Protein AF-M4DDI7-F1 (afdb_monomer_lite)

Sequence (202 aa):
MAGQNARLNVVPTVTMLGVMKARLVGATRGHALLKKKSDALTVQFRALLKKIVTAKESMGDMMKTSSFALTEVKYVAGKNVKHVVLENVKEATLKTSFLTLDEAIKTTNRRVKALENVVKPKIENTISYIKGELDELEREDFFRLKKIQGYKRREVERQAANAKAFAEEMVLEGISMQRGISINAARSLLVGGGEKDAGIIF

Organism: Brassica campestris (NCBI:txid3711)

Radius of gyration: 47.03 Å; chains: 1; bounding box: 80×45×139 Å

Secondary structure (DSSP, 8-state):
--STT--------HHHHHHHHHHHHHHHHHHHHHHHHHHHHHHHHHHHHHHHHHHHHHHHHHHHHHHHHHHHHHHHH-TT-----TTHHHHHHHHHHHHHHHHHHHHHHHHHHHIIIIIHHHHHHHHHHHHHHHHHHHHHHHHHHHHHHHHHHHHHHHHHHHHHHHHHHHHHHHHHHHHT--HHHHHHHHHTTS--------

Foldseek 3Di:
DPAQLAADPDDQDPVVLVVLVVVLVVLVVLLVVLVVVLVVLVVVLVVLVVVLVVLVVVVVVVVVVVVVVVVVCCVPVNDPDDDDDPSVPVNVVSVVVNVVSVVVSVVSVVSSCCSVRPVNSNSVSNSVVSVVVVVVVVVVVVVVVVVVVVVVVVVVVVVVVVVVVVVVVVVLVVVCVVPVHDSVVSVVVVVVPPPDDDDDDD

Structure (mmCIF, N/CA/C/O backbone):
data_AF-M4DDI7-F1
#
_entry.id   AF-M4DDI7-F1
#
loop_
_atom_site.group_PDB
_atom_site.id
_atom_site.type_symbol
_atom_site.label_atom_id
_atom_site.label_alt_id
_atom_site.label_comp_id
_atom_site.label_asym_id
_atom_site.label_entity_id
_atom_site.label_seq_id
_atom_site.pdbx_PDB_ins_code
_atom_site.Cartn_x
_atom_site.Cartn_y
_atom_site.Cartn_z
_atom_site.occupancy
_atom_site.B_iso_or_equiv
_atom_site.auth_seq_id
_atom_site.auth_comp_id
_atom_site.auth_asym_id
_atom_site.auth_atom_id
_atom_site.pdbx_PDB_model_num
ATOM 1 N N . MET A 1 1 ? 0.571 24.492 9.496 1.00 42.75 1 MET A N 1
ATOM 2 C CA . MET A 1 1 ? 0.752 23.042 9.253 1.00 42.75 1 MET A CA 1
ATOM 3 C C . MET A 1 1 ? -0.505 22.266 9.662 1.00 42.75 1 MET A C 1
ATOM 5 O O . MET A 1 1 ? -0.487 21.513 10.625 1.00 42.75 1 MET A O 1
ATOM 9 N N . ALA A 1 2 ? -1.623 22.454 8.957 1.00 44.88 2 ALA A N 1
ATOM 10 C CA . ALA A 1 2 ? -2.883 21.768 9.257 1.00 44.88 2 ALA A CA 1
ATOM 11 C C . ALA A 1 2 ? -3.066 20.607 8.269 1.00 44.88 2 ALA A C 1
ATOM 13 O O . ALA A 1 2 ? -3.386 20.837 7.109 1.00 44.88 2 ALA A O 1
ATOM 14 N N . GLY A 1 3 ? -2.796 19.364 8.682 1.00 54.38 3 GLY A N 1
ATOM 15 C CA . GLY A 1 3 ? -3.097 18.209 7.822 1.00 54.38 3 GLY A CA 1
ATOM 16 C C . GLY A 1 3 ? -2.384 16.890 8.121 1.00 54.38 3 GLY A C 1
ATOM 17 O O . GLY A 1 3 ? -2.842 15.857 7.634 1.00 54.38 3 GLY A O 1
ATOM 18 N N . GLN A 1 4 ? -1.310 16.877 8.920 1.00 52.84 4 GLN A N 1
ATOM 19 C CA . GLN A 1 4 ? -0.581 15.632 9.232 1.00 52.84 4 GLN A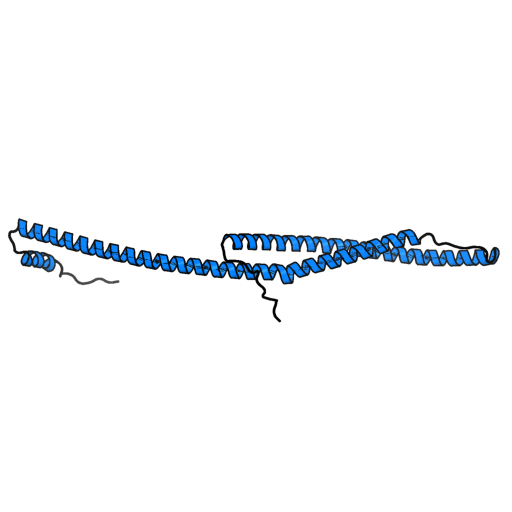 CA 1
ATOM 20 C C . GLN A 1 4 ? -1.337 14.704 10.201 1.00 52.84 4 GLN A C 1
ATOM 22 O O . GLN A 1 4 ? -1.234 13.491 10.070 1.00 52.84 4 GLN A O 1
ATOM 27 N N . ASN A 1 5 ? -2.202 15.248 11.063 1.00 60.00 5 ASN A N 1
ATOM 28 C CA . ASN A 1 5 ? -3.028 14.473 12.004 1.00 60.00 5 ASN A CA 1
ATOM 29 C C . ASN A 1 5 ? -4.499 14.345 11.569 1.00 60.00 5 ASN A C 1
ATOM 31 O O . ASN A 1 5 ? -5.397 14.217 12.398 1.00 60.00 5 ASN A O 1
ATOM 35 N N . ALA A 1 6 ? -4.780 14.408 10.267 1.00 74.81 6 ALA A N 1
ATOM 36 C CA . ALA A 1 6 ? -6.153 14.342 9.774 1.00 74.81 6 ALA A CA 1
ATOM 37 C C . ALA A 1 6 ? -6.721 12.913 9.875 1.00 74.81 6 ALA A C 1
ATOM 39 O O . ALA A 1 6 ? -6.522 12.095 8.980 1.00 74.81 6 ALA A O 1
ATOM 40 N N . ARG A 1 7 ? -7.449 12.610 10.953 1.00 83.38 7 ARG A N 1
ATOM 41 C CA . ARG A 1 7 ? -8.277 11.395 11.060 1.00 83.38 7 ARG A CA 1
ATOM 42 C C . ARG A 1 7 ? -9.431 11.415 10.051 1.00 83.38 7 ARG A C 1
ATOM 44 O O . ARG A 1 7 ? -9.836 12.476 9.577 1.00 83.38 7 ARG A O 1
ATOM 51 N N . LEU A 1 8 ? -9.969 10.242 9.726 1.00 86.00 8 LEU A N 1
ATOM 52 C CA . LEU A 1 8 ? -11.201 10.146 8.944 1.00 86.00 8 LEU A CA 1
ATOM 53 C C . LEU A 1 8 ? -12.396 10.546 9.819 1.00 86.00 8 LEU A C 1
ATOM 55 O O . LEU A 1 8 ? -12.430 10.228 11.006 1.00 86.00 8 LEU A O 1
ATOM 59 N N . ASN A 1 9 ? -13.375 11.230 9.227 1.00 87.81 9 ASN A N 1
ATOM 60 C CA . ASN A 1 9 ? -14.623 11.556 9.910 1.00 87.81 9 ASN A CA 1
ATOM 61 C C . ASN A 1 9 ? -15.524 10.313 9.945 1.00 87.81 9 ASN A C 1
ATOM 63 O O . ASN A 1 9 ? -16.136 9.972 8.932 1.00 87.81 9 ASN A O 1
ATOM 67 N N . VAL A 1 10 ? -15.541 9.606 11.074 1.00 88.88 10 VAL A N 1
ATOM 68 C CA . VAL A 1 10 ? -16.316 8.375 11.267 1.00 88.88 10 VAL A CA 1
ATOM 69 C C . VAL A 1 10 ? -16.845 8.280 12.689 1.00 88.88 10 VAL A C 1
ATOM 71 O O . VAL A 1 10 ? -16.178 8.695 13.635 1.00 88.88 10 VAL A O 1
ATOM 74 N N . VAL A 1 11 ? -18.034 7.695 12.829 1.00 91.00 11 VAL A N 1
ATOM 75 C CA . VAL A 1 11 ? -18.655 7.443 14.133 1.00 91.00 11 VAL A CA 1
ATOM 76 C C . VAL A 1 11 ? -17.960 6.249 14.808 1.00 91.00 11 VAL A C 1
ATOM 78 O O . VAL A 1 11 ? -17.780 5.212 14.151 1.00 91.00 11 VAL A O 1
ATOM 81 N N . PRO A 1 12 ? -17.568 6.358 16.092 1.00 92.44 12 PRO A N 1
ATOM 82 C CA . PRO A 1 12 ? -16.906 5.279 16.813 1.00 92.44 12 PRO A CA 1
ATOM 83 C C . PRO A 1 12 ? -17.897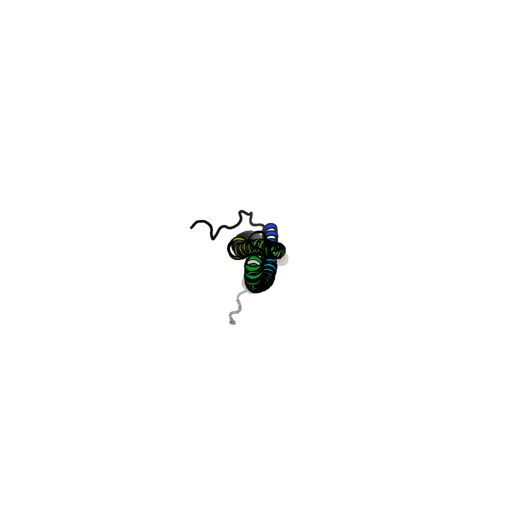 4.158 17.144 1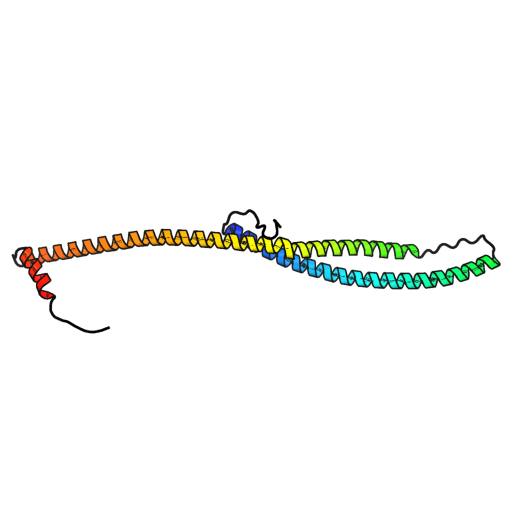.00 92.44 12 PRO A C 1
ATOM 85 O O . PRO A 1 12 ? -18.702 4.251 18.061 1.00 92.44 12 PRO A O 1
ATOM 88 N N . THR A 1 13 ? -17.851 3.082 16.361 1.00 94.81 13 THR A N 1
ATOM 89 C CA . THR A 1 13 ? -18.632 1.857 16.590 1.00 94.81 13 THR A CA 1
ATOM 90 C C . THR A 1 13 ? -17.755 0.631 16.352 1.00 94.81 13 THR A C 1
ATOM 92 O O . THR A 1 13 ? -16.790 0.689 15.581 1.00 94.81 13 THR A O 1
ATOM 95 N N . VAL A 1 14 ? -18.104 -0.506 16.962 1.00 93.31 14 VAL A N 1
ATOM 96 C CA . VAL A 1 14 ? -17.372 -1.778 16.794 1.00 93.31 14 VAL A CA 1
ATOM 97 C C . VAL A 1 14 ? -17.316 -2.197 15.319 1.00 93.31 14 VAL A C 1
ATOM 99 O O . VAL A 1 14 ? -16.268 -2.613 14.818 1.00 93.31 14 VAL A O 1
ATOM 102 N N . THR A 1 15 ? -18.409 -1.999 14.579 1.00 95.38 15 THR A N 1
ATOM 103 C CA . THR A 1 15 ? -18.470 -2.263 13.136 1.00 95.38 15 THR A CA 1
ATOM 104 C C . THR A 1 15 ? -17.486 -1.385 12.365 1.00 95.38 15 THR A C 1
ATOM 106 O O . THR A 1 15 ? -16.715 -1.888 11.545 1.00 95.38 15 THR A O 1
ATOM 109 N N . MET A 1 16 ? -17.440 -0.082 12.663 1.00 93.25 16 MET A N 1
ATOM 110 C CA . MET A 1 16 ? -16.497 0.833 12.015 1.00 93.25 16 MET A CA 1
ATOM 111 C C . MET A 1 16 ? -15.042 0.526 12.373 1.00 93.25 16 MET A C 1
ATOM 113 O O . MET A 1 16 ? -14.176 0.628 11.502 1.00 93.25 16 MET A O 1
ATOM 117 N N . LEU A 1 17 ? -14.759 0.072 13.599 1.00 94.25 17 LEU A N 1
ATOM 118 C CA . LEU A 1 17 ? -13.433 -0.425 13.973 1.00 94.25 17 LEU A CA 1
ATOM 119 C C . LEU A 1 17 ? -13.014 -1.606 13.083 1.00 94.25 17 LEU A C 1
ATOM 121 O O . LEU A 1 17 ? -11.882 -1.639 12.594 1.00 94.25 17 LEU A O 1
ATOM 125 N N . GLY A 1 18 ? -13.927 -2.551 12.841 1.00 95.31 18 GLY A N 1
ATOM 126 C CA . GLY A 1 18 ? -13.715 -3.677 11.929 1.00 95.31 18 GLY A CA 1
ATOM 127 C C . GLY A 1 18 ? -13.420 -3.224 10.497 1.00 95.31 18 GLY A C 1
ATOM 128 O O . GLY A 1 18 ? -12.426 -3.650 9.904 1.00 95.31 18 GLY A O 1
ATOM 129 N N . VAL A 1 19 ? -14.215 -2.288 9.971 1.00 95.75 19 VAL A N 1
ATOM 130 C CA . VAL A 1 19 ? -14.017 -1.707 8.631 1.00 95.75 19 VAL A CA 1
ATOM 131 C C . VAL A 1 19 ? -12.659 -1.006 8.518 1.00 95.75 19 VAL A C 1
ATOM 133 O O . VAL A 1 19 ? -11.942 -1.205 7.535 1.00 95.75 19 VAL A O 1
ATOM 136 N N . MET A 1 20 ? -12.260 -0.218 9.522 1.00 95.00 20 MET A N 1
ATOM 137 C CA . MET A 1 20 ? -10.971 0.483 9.512 1.00 95.00 20 MET A CA 1
ATOM 138 C C . MET A 1 20 ? -9.787 -0.482 9.603 1.00 95.00 20 MET A C 1
ATOM 140 O O . MET A 1 20 ? -8.812 -0.312 8.870 1.00 95.00 20 MET A O 1
ATOM 144 N N . LYS A 1 21 ? -9.881 -1.538 10.422 1.00 95.62 21 LYS A N 1
ATOM 145 C CA . LYS A 1 21 ? -8.867 -2.605 10.479 1.00 95.62 21 LYS A CA 1
ATOM 146 C C . LYS A 1 21 ? -8.736 -3.330 9.137 1.00 95.62 21 LYS A C 1
ATOM 148 O O . LYS A 1 21 ? -7.622 -3.504 8.647 1.00 95.62 21 LYS A O 1
ATOM 153 N N . ALA A 1 22 ? -9.853 -3.695 8.506 1.00 96.50 22 ALA A N 1
ATOM 154 C CA . ALA A 1 22 ? -9.843 -4.320 7.183 1.00 96.50 22 ALA A CA 1
ATOM 155 C C . ALA A 1 22 ? -9.208 -3.398 6.127 1.00 96.50 22 ALA A C 1
ATOM 157 O O . ALA A 1 22 ? -8.379 -3.837 5.326 1.00 96.50 22 ALA A O 1
ATOM 158 N N . ARG A 1 23 ? -9.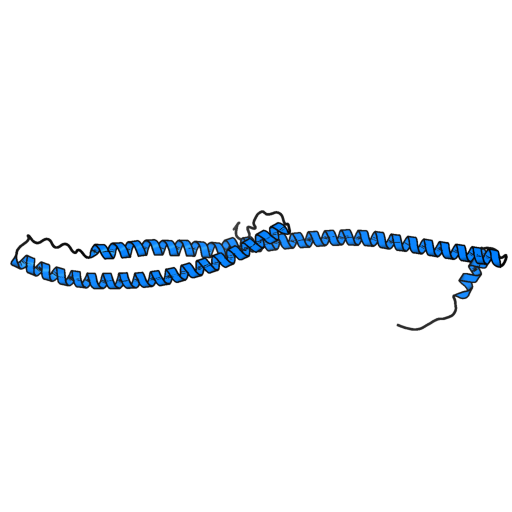526 -2.098 6.168 1.00 95.06 23 ARG A N 1
ATOM 159 C CA . ARG A 1 23 ? -8.930 -1.089 5.282 1.00 95.06 23 ARG A CA 1
ATOM 160 C C . ARG A 1 23 ? -7.424 -0.926 5.516 1.00 95.06 23 ARG A C 1
ATOM 162 O O . ARG A 1 23 ? -6.688 -0.804 4.538 1.00 95.06 23 ARG A O 1
ATOM 169 N N . LEU A 1 24 ? -6.955 -0.979 6.767 1.00 95.38 24 LEU A N 1
ATOM 170 C CA . LEU A 1 24 ? -5.524 -0.956 7.092 1.00 95.38 24 LEU A CA 1
ATOM 171 C C . LEU A 1 24 ? -4.800 -2.164 6.487 1.00 95.38 24 LEU A C 1
ATOM 173 O O . LEU A 1 24 ? -3.786 -1.992 5.815 1.00 95.38 24 LEU A O 1
ATOM 177 N N . VAL A 1 25 ? -5.351 -3.371 6.650 1.00 96.31 25 VAL A N 1
ATOM 178 C CA . VAL A 1 25 ? -4.794 -4.602 6.058 1.00 96.31 25 VAL A CA 1
ATOM 179 C C . VAL A 1 25 ? -4.781 -4.530 4.525 1.00 96.31 25 VAL A C 1
ATOM 181 O O . VAL A 1 25 ? -3.814 -4.944 3.885 1.00 96.31 25 VAL A O 1
ATOM 184 N N . GLY A 1 26 ? -5.823 -3.961 3.914 1.00 96.25 26 GLY A N 1
ATOM 185 C CA . GLY A 1 26 ? -5.852 -3.695 2.475 1.00 96.25 26 GLY A CA 1
ATOM 186 C C . GLY A 1 26 ? -4.747 -2.729 2.035 1.00 96.25 26 GLY A C 1
ATOM 187 O O . GLY A 1 26 ? -4.031 -3.004 1.072 1.00 96.25 26 GLY A O 1
ATOM 188 N N . ALA A 1 27 ? -4.551 -1.627 2.765 1.00 95.19 27 ALA A N 1
ATOM 189 C CA . ALA A 1 27 ? -3.525 -0.627 2.471 1.00 95.19 27 ALA A CA 1
ATOM 190 C C . ALA A 1 27 ? -2.093 -1.162 2.663 1.00 95.19 27 ALA A C 1
ATOM 192 O O . ALA A 1 27 ? -1.203 -0.833 1.874 1.00 95.19 27 ALA A O 1
ATOM 193 N N . THR A 1 28 ? -1.844 -2.008 3.669 1.00 95.19 28 THR A N 1
ATOM 194 C CA . THR A 1 28 ? -0.528 -2.633 3.891 1.00 95.19 28 THR A CA 1
ATOM 195 C C . THR A 1 28 ? -0.195 -3.656 2.810 1.00 95.19 28 THR A C 1
ATOM 197 O O . THR A 1 28 ? 0.900 -3.598 2.242 1.00 95.19 28 THR A O 1
ATOM 200 N N . ARG A 1 29 ? -1.147 -4.525 2.444 1.00 95.75 29 ARG A N 1
ATOM 201 C CA . ARG A 1 29 ? -0.993 -5.462 1.318 1.00 95.75 29 ARG A CA 1
ATOM 202 C C . ARG A 1 29 ? -0.803 -4.719 -0.005 1.00 95.75 29 ARG A C 1
ATOM 204 O O . ARG A 1 29 ? 0.131 -5.021 -0.742 1.00 95.75 29 ARG A O 1
ATOM 211 N N . GLY A 1 30 ? -1.627 -3.705 -0.278 1.00 95.31 30 GLY A N 1
ATOM 212 C CA . GLY A 1 30 ? -1.527 -2.876 -1.482 1.00 95.31 30 GLY A CA 1
ATOM 213 C C . GLY A 1 30 ? -0.175 -2.169 -1.603 1.00 95.31 30 GLY A C 1
ATOM 214 O O . GLY A 1 30 ? 0.434 -2.184 -2.670 1.00 95.31 30 GLY A O 1
ATOM 215 N N . HIS A 1 31 ? 0.346 -1.628 -0.500 1.00 96.00 31 HIS A N 1
ATOM 216 C CA . HIS A 1 31 ? 1.684 -1.039 -0.457 1.00 96.00 31 HIS A CA 1
ATOM 217 C C . HIS A 1 31 ? 2.776 -2.059 -0.817 1.00 96.00 31 HIS A C 1
ATOM 219 O O . HIS A 1 31 ? 3.618 -1.778 -1.667 1.00 96.00 31 HIS A O 1
ATOM 225 N N . ALA A 1 32 ? 2.752 -3.251 -0.211 1.00 95.94 32 ALA A N 1
ATOM 226 C CA . ALA A 1 32 ? 3.737 -4.296 -0.492 1.00 95.94 32 ALA A CA 1
ATOM 227 C C . ALA A 1 32 ? 3.700 -4.751 -1.962 1.00 95.94 32 ALA A C 1
ATOM 229 O O . ALA A 1 32 ? 4.747 -4.930 -2.584 1.00 95.94 32 ALA A O 1
ATOM 230 N N . LEU A 1 33 ? 2.503 -4.892 -2.540 1.00 96.25 33 LEU A N 1
ATOM 231 C CA . LEU A 1 33 ? 2.327 -5.258 -3.947 1.00 96.25 33 LEU A CA 1
ATOM 232 C C . LEU A 1 33 ? 2.851 -4.174 -4.894 1.00 96.25 33 LEU A C 1
ATOM 234 O O . LEU A 1 33 ? 3.592 -4.476 -5.829 1.00 96.25 33 LEU A O 1
ATOM 238 N N . LEU A 1 34 ? 2.510 -2.908 -4.640 1.00 96.50 34 LEU A N 1
ATOM 239 C CA . LEU A 1 34 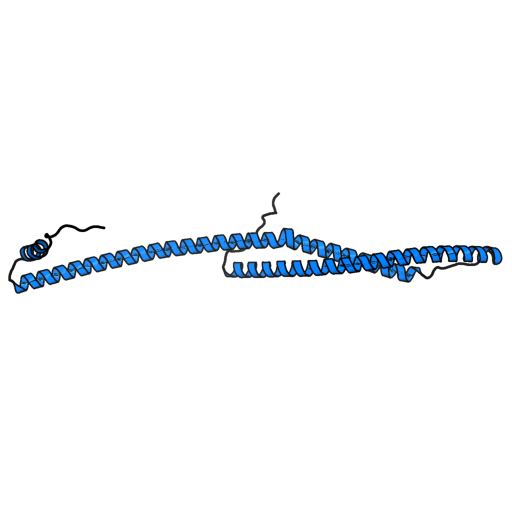? 2.991 -1.794 -5.458 1.00 96.50 34 LEU A CA 1
ATOM 240 C C . LEU A 1 34 ? 4.506 -1.619 -5.351 1.00 96.50 34 LEU A C 1
ATOM 242 O O . LEU A 1 34 ? 5.139 -1.314 -6.358 1.00 96.50 34 LEU A O 1
ATOM 246 N N . LYS A 1 35 ? 5.092 -1.873 -4.177 1.00 96.00 35 LYS A N 1
ATOM 247 C CA . LYS A 1 35 ? 6.543 -1.837 -3.984 1.00 96.00 35 LYS A CA 1
ATOM 248 C C . LYS A 1 35 ? 7.254 -2.941 -4.777 1.00 96.00 35 LYS A C 1
ATOM 250 O O . LYS A 1 35 ? 8.185 -2.658 -5.524 1.00 96.00 35 LYS A O 1
ATOM 255 N N . LYS A 1 36 ? 6.747 -4.179 -4.728 1.00 96.69 36 LYS A N 1
ATOM 256 C CA . LYS A 1 36 ? 7.257 -5.277 -5.571 1.00 96.69 36 LYS A CA 1
ATOM 257 C C . LYS A 1 36 ? 7.153 -4.943 -7.062 1.00 96.69 36 LYS A C 1
ATOM 259 O O . LYS A 1 36 ? 8.101 -5.167 -7.810 1.00 96.69 36 LYS A O 1
ATOM 264 N N . LYS A 1 37 ? 6.028 -4.354 -7.491 1.00 95.25 37 LYS A N 1
ATOM 265 C CA . LYS A 1 37 ? 5.836 -3.891 -8.873 1.00 95.25 37 LYS A CA 1
ATOM 266 C C . LYS A 1 37 ? 6.847 -2.807 -9.255 1.00 95.25 37 LYS A C 1
ATOM 268 O O . LYS A 1 37 ? 7.447 -2.912 -10.320 1.00 95.25 37 LYS A O 1
ATOM 273 N N . SER A 1 38 ? 7.053 -1.783 -8.422 1.00 93.75 38 SER A N 1
ATOM 274 C CA . SER A 1 38 ? 8.012 -0.708 -8.719 1.00 93.75 38 SER A CA 1
ATOM 275 C C . SER A 1 38 ? 9.441 -1.227 -8.826 1.00 93.75 38 SER A C 1
ATOM 277 O O . SER A 1 38 ? 10.184 -0.791 -9.703 1.00 93.75 38 SER A O 1
ATOM 279 N N . ASP A 1 39 ? 9.820 -2.173 -7.968 1.00 94.31 39 ASP A N 1
ATOM 280 C CA . ASP A 1 39 ? 11.167 -2.739 -7.966 1.00 94.31 39 ASP A CA 1
ATOM 281 C C . ASP A 1 39 ? 11.393 -3.591 -9.227 1.00 94.31 39 ASP A C 1
ATOM 283 O O . ASP A 1 39 ? 12.391 -3.407 -9.923 1.00 94.31 39 ASP A O 1
ATOM 287 N N . ALA A 1 40 ? 10.414 -4.419 -9.613 1.00 94.88 40 ALA A N 1
ATOM 288 C CA . ALA A 1 40 ? 10.451 -5.176 -10.865 1.00 94.88 40 ALA A CA 1
ATOM 289 C C . ALA A 1 40 ? 10.510 -4.264 -12.105 1.00 94.88 40 ALA A C 1
ATOM 291 O O . ALA A 1 40 ? 11.314 -4.495 -13.010 1.00 94.88 40 ALA A O 1
ATOM 292 N N . LEU A 1 41 ? 9.709 -3.193 -12.137 1.00 93.38 41 LEU A N 1
ATOM 293 C CA . LEU A 1 41 ? 9.763 -2.199 -13.212 1.00 93.38 41 LEU A CA 1
ATOM 294 C C . LEU A 1 41 ? 11.128 -1.507 -13.265 1.00 93.38 41 LEU A C 1
ATOM 296 O O . LEU A 1 41 ? 11.660 -1.308 -14.349 1.00 93.38 41 LEU A O 1
ATOM 300 N N . THR A 1 42 ? 11.737 -1.201 -12.118 1.00 92.50 42 THR A N 1
ATOM 301 C CA . THR A 1 42 ? 13.075 -0.590 -12.057 1.00 92.50 42 THR A CA 1
ATOM 302 C C . THR A 1 42 ? 14.148 -1.522 -12.628 1.00 92.50 42 THR A C 1
ATOM 304 O O . THR A 1 42 ? 15.066 -1.064 -13.310 1.00 92.50 42 THR A O 1
ATOM 307 N N . VAL A 1 43 ? 14.031 -2.835 -12.409 1.00 94.81 43 VAL A N 1
ATOM 308 C CA . VAL A 1 43 ? 14.926 -3.830 -13.024 1.00 94.81 43 VAL A CA 1
ATOM 309 C C . VAL A 1 43 ? 14.767 -3.837 -14.548 1.00 94.81 43 VAL A C 1
ATOM 311 O O . VAL A 1 43 ? 15.762 -3.737 -15.265 1.00 94.81 43 VAL A O 1
ATOM 314 N N . GLN A 1 44 ? 13.530 -3.878 -15.050 1.00 91.12 44 GLN A N 1
ATOM 315 C CA . GLN A 1 44 ? 13.257 -3.838 -16.494 1.00 91.12 44 GLN A CA 1
ATOM 316 C C . GLN A 1 44 ? 13.709 -2.519 -17.134 1.00 91.12 44 GLN A C 1
ATOM 318 O O . GLN A 1 44 ? 14.290 -2.518 -18.218 1.00 91.12 44 GLN A O 1
ATOM 323 N N . PHE A 1 45 ? 13.525 -1.400 -16.435 1.00 92.56 45 PHE A N 1
ATOM 324 C CA . PHE A 1 45 ? 13.991 -0.081 -16.853 1.00 92.56 45 PHE A CA 1
ATOM 325 C C . PHE A 1 45 ? 15.505 -0.046 -17.050 1.00 92.56 45 PHE A C 1
ATOM 327 O O . PHE A 1 45 ? 15.989 0.433 -18.072 1.00 92.56 45 PHE A O 1
ATOM 334 N N . ARG A 1 46 ? 16.263 -0.617 -16.106 1.00 93.12 46 ARG A N 1
ATOM 335 C CA . ARG A 1 46 ? 17.725 -0.731 -16.215 1.00 93.12 46 ARG A CA 1
ATOM 336 C C . ARG A 1 46 ? 18.150 -1.638 -17.368 1.00 93.12 46 ARG A C 1
ATOM 338 O O . ARG A 1 46 ? 19.110 -1.321 -18.065 1.00 93.12 46 ARG A O 1
ATOM 345 N N . ALA A 1 47 ? 17.431 -2.734 -17.605 1.00 92.25 47 ALA A N 1
ATOM 346 C CA . ALA A 1 47 ? 17.698 -3.606 -18.747 1.00 92.25 47 ALA A CA 1
ATOM 347 C C . ALA A 1 47 ? 17.448 -2.890 -20.089 1.00 92.25 47 ALA A C 1
ATOM 349 O O . ALA A 1 47 ? 18.260 -3.007 -21.007 1.00 92.25 47 ALA A O 1
ATOM 350 N N . LEU A 1 48 ? 16.366 -2.109 -20.193 1.00 90.69 48 LEU A N 1
ATOM 351 C CA . LEU A 1 48 ? 16.076 -1.274 -21.363 1.00 90.69 48 LEU A CA 1
ATOM 352 C C . LEU A 1 48 ? 17.120 -0.172 -21.556 1.00 90.69 48 LEU A C 1
ATOM 354 O O . LEU A 1 48 ? 17.578 0.016 -22.678 1.00 90.69 48 LEU A O 1
ATOM 358 N N . LEU A 1 49 ? 17.557 0.493 -20.481 1.00 90.94 49 LEU A N 1
ATOM 359 C CA . LEU A 1 49 ? 18.651 1.469 -20.537 1.00 90.94 49 LEU A CA 1
ATOM 360 C C . LEU A 1 49 ? 19.909 0.863 -21.144 1.00 90.94 49 LEU A C 1
ATOM 362 O O . LEU A 1 49 ? 20.479 1.446 -22.061 1.00 90.94 49 LEU A O 1
ATOM 366 N N . LYS A 1 50 ? 20.310 -0.328 -20.683 1.00 92.94 50 LYS A N 1
ATOM 367 C CA . LYS A 1 50 ? 21.491 -1.010 -21.219 1.00 92.94 50 LYS A CA 1
ATOM 368 C C . LYS A 1 50 ? 21.346 -1.287 -22.719 1.00 92.94 50 LYS A C 1
ATOM 370 O O . LYS A 1 50 ? 22.267 -0.991 -23.466 1.00 92.94 50 LYS A O 1
ATOM 375 N N . LYS A 1 51 ? 20.178 -1.769 -23.163 1.00 89.56 51 LYS A N 1
ATOM 376 C CA . LYS A 1 51 ? 19.886 -2.005 -24.591 1.00 89.56 51 LYS A CA 1
ATOM 377 C C . LYS A 1 51 ? 19.929 -0.723 -25.427 1.00 89.56 51 LYS A C 1
ATOM 379 O O . LYS A 1 51 ? 20.419 -0.747 -26.551 1.00 89.56 51 LYS A O 1
ATOM 384 N N . ILE A 1 52 ? 19.414 0.384 -24.892 1.00 88.69 52 ILE A N 1
ATOM 385 C CA . ILE A 1 52 ? 19.433 1.687 -25.569 1.00 88.69 52 ILE A CA 1
ATOM 386 C C . ILE A 1 52 ? 20.869 2.188 -25.723 1.00 88.69 52 ILE A C 1
ATOM 388 O O . ILE A 1 52 ? 21.225 2.665 -26.796 1.00 88.69 52 ILE A O 1
ATOM 392 N N . VAL A 1 53 ? 21.693 2.061 -24.680 1.00 90.44 53 VAL A N 1
ATOM 393 C CA . VAL A 1 53 ? 23.105 2.464 -24.730 1.00 90.44 53 VAL A CA 1
ATOM 394 C C . VAL A 1 53 ? 23.863 1.635 -25.767 1.00 90.44 53 VAL A C 1
ATOM 396 O O . VAL A 1 53 ? 24.473 2.217 -26.656 1.00 90.44 53 VAL A O 1
ATOM 399 N N . THR A 1 54 ? 23.728 0.304 -25.746 1.00 89.88 54 THR A N 1
ATOM 400 C CA . THR A 1 54 ? 24.400 -0.568 -26.726 1.00 89.88 54 THR A CA 1
ATOM 401 C C . THR A 1 54 ? 23.938 -0.308 -28.160 1.00 89.88 54 THR A C 1
ATOM 403 O O . THR A 1 54 ? 24.751 -0.302 -29.077 1.00 89.88 54 THR A O 1
ATOM 406 N N . ALA A 1 55 ? 22.636 -0.066 -28.371 1.00 86.19 55 ALA A N 1
ATOM 407 C CA . ALA A 1 55 ? 22.107 0.264 -29.694 1.00 86.19 55 ALA A CA 1
ATOM 408 C C . ALA A 1 55 ? 22.699 1.585 -30.206 1.00 86.19 55 ALA A C 1
ATOM 410 O O . ALA A 1 55 ? 23.154 1.656 -31.345 1.00 86.19 55 ALA A O 1
ATOM 411 N N . LYS A 1 56 ? 22.781 2.596 -29.335 1.00 86.06 56 LYS A N 1
ATOM 412 C CA . LYS A 1 56 ? 23.333 3.906 -29.678 1.00 86.06 56 LYS A CA 1
ATOM 413 C C . LYS A 1 56 ? 24.829 3.861 -29.995 1.00 86.06 56 LYS A C 1
ATOM 415 O O . LYS A 1 56 ? 25.265 4.562 -30.904 1.00 86.06 56 LYS A O 1
ATOM 420 N N . GLU A 1 57 ? 25.598 3.051 -29.270 1.00 88.62 57 GLU A N 1
ATOM 421 C CA . GLU A 1 57 ? 27.013 2.797 -29.573 1.00 88.62 57 GLU A CA 1
ATOM 422 C C . GLU A 1 57 ? 27.161 2.136 -30.950 1.00 88.62 57 GLU A C 1
ATOM 424 O O . GLU A 1 57 ? 27.849 2.678 -31.813 1.00 88.62 57 GLU A O 1
ATOM 429 N N . SER A 1 58 ? 26.415 1.052 -31.210 1.00 85.62 58 SER A N 1
ATOM 430 C CA . SER A 1 58 ? 26.454 0.362 -32.508 1.00 85.62 58 SER A CA 1
ATOM 431 C C . SER A 1 58 ? 26.030 1.254 -33.682 1.00 85.62 58 SER A C 1
ATOM 433 O O . SER A 1 58 ? 26.666 1.233 -34.734 1.00 85.62 58 SER A O 1
ATOM 435 N N . MET A 1 59 ? 25.006 2.098 -33.495 1.00 81.88 59 MET A N 1
ATOM 436 C CA . MET A 1 59 ? 24.578 3.074 -34.498 1.00 81.88 59 MET A CA 1
ATOM 437 C C . MET A 1 59 ? 25.666 4.127 -34.745 1.00 81.88 59 MET A C 1
ATOM 439 O O . MET A 1 59 ? 25.859 4.551 -35.882 1.00 81.88 59 MET A O 1
ATOM 443 N N . GLY A 1 60 ? 26.395 4.547 -33.707 1.00 84.69 60 GLY A N 1
ATOM 444 C CA . GLY A 1 60 ? 27.539 5.449 -33.848 1.00 84.69 60 GLY A CA 1
ATOM 445 C C . GLY A 1 60 ? 28.626 4.866 -34.755 1.00 84.69 60 GLY A C 1
ATOM 446 O O . GLY A 1 60 ? 29.104 5.554 -35.661 1.00 84.69 60 GLY A O 1
ATOM 447 N N . ASP A 1 61 ? 28.949 3.586 -34.570 1.00 86.00 61 ASP A N 1
ATOM 448 C CA . ASP A 1 61 ? 29.937 2.879 -35.389 1.00 86.00 61 ASP A CA 1
ATOM 449 C C . ASP A 1 61 ? 29.459 2.687 -36.835 1.00 86.00 61 ASP A C 1
ATOM 451 O O . ASP A 1 61 ? 30.199 2.991 -37.775 1.00 86.00 61 ASP A O 1
ATOM 455 N N . MET A 1 62 ? 28.204 2.266 -37.036 1.00 83.12 62 MET A N 1
ATOM 456 C CA . MET A 1 62 ? 27.610 2.114 -38.372 1.00 83.12 62 MET A CA 1
ATOM 457 C C . MET A 1 62 ? 27.466 3.444 -39.110 1.00 83.12 62 MET A C 1
ATOM 459 O O . MET A 1 62 ? 27.678 3.504 -40.321 1.00 83.12 62 MET A O 1
ATOM 463 N N . MET A 1 63 ? 27.149 4.529 -38.404 1.00 82.25 63 MET A N 1
ATOM 464 C CA . MET A 1 63 ? 27.095 5.867 -38.990 1.00 82.25 63 MET A CA 1
ATOM 465 C C . MET A 1 63 ? 28.488 6.318 -39.436 1.00 82.25 63 MET A C 1
ATOM 467 O O . MET A 1 63 ? 28.636 6.898 -40.512 1.00 82.25 63 MET A O 1
ATOM 471 N N . LYS A 1 64 ? 29.524 6.023 -38.643 1.00 84.75 64 LYS A N 1
ATOM 472 C CA . LYS A 1 64 ? 30.910 6.343 -38.989 1.00 84.75 64 LYS A CA 1
ATOM 473 C C . LYS A 1 64 ? 31.347 5.600 -40.253 1.00 84.75 64 LYS A C 1
ATOM 475 O O . LYS A 1 64 ? 31.794 6.247 -41.197 1.00 84.75 64 LYS A O 1
ATOM 480 N N . THR A 1 65 ? 31.177 4.277 -40.308 1.00 85.38 65 THR A N 1
ATOM 481 C CA . THR A 1 65 ? 31.540 3.470 -41.489 1.00 85.38 65 THR A CA 1
ATOM 482 C C . THR A 1 65 ? 30.720 3.850 -42.722 1.00 85.38 65 THR A C 1
ATOM 484 O O . THR A 1 65 ? 31.289 4.043 -43.795 1.00 85.38 65 THR A O 1
ATOM 487 N N . SER A 1 66 ? 29.410 4.058 -42.568 1.00 84.06 66 SER A N 1
ATOM 488 C CA . SER A 1 66 ? 28.530 4.480 -43.666 1.00 84.06 66 SER A CA 1
ATOM 489 C C . SER A 1 66 ? 28.895 5.862 -44.210 1.00 84.06 66 SER A C 1
ATOM 491 O O . SER A 1 66 ? 28.815 6.084 -45.415 1.00 84.06 66 SER A O 1
ATOM 493 N N . SER A 1 67 ? 29.325 6.791 -43.351 1.00 83.88 67 SER A N 1
ATOM 494 C CA . SER A 1 67 ? 29.770 8.128 -43.764 1.00 83.88 67 SER A CA 1
ATOM 495 C C . SER A 1 67 ? 31.063 8.077 -44.586 1.00 83.88 67 SER A C 1
ATOM 497 O O . SER A 1 67 ? 31.183 8.772 -45.601 1.00 83.88 67 SER A O 1
ATOM 499 N N . PHE A 1 68 ? 32.008 7.208 -44.208 1.00 85.00 68 PHE A N 1
ATOM 500 C CA . PHE A 1 68 ? 33.214 6.960 -45.005 1.00 85.00 68 PHE A CA 1
ATOM 501 C C . PHE A 1 68 ? 32.872 6.349 -46.368 1.00 85.00 68 PHE A C 1
ATOM 503 O O . PHE A 1 68 ? 33.247 6.919 -47.392 1.00 85.00 68 PHE A O 1
ATOM 510 N N . ALA A 1 69 ? 32.066 5.284 -46.396 1.00 83.88 69 ALA A N 1
ATOM 511 C CA . ALA A 1 69 ? 31.625 4.651 -47.640 1.00 83.88 69 ALA A CA 1
ATOM 512 C C . ALA A 1 69 ? 30.854 5.626 -48.554 1.00 83.88 69 ALA A C 1
ATOM 514 O O . ALA A 1 69 ? 31.063 5.670 -49.764 1.00 83.88 69 ALA A O 1
ATOM 515 N N . LEU A 1 70 ? 29.997 6.481 -47.985 1.00 81.81 70 LEU A N 1
ATOM 516 C CA . LEU A 1 70 ? 29.304 7.526 -48.739 1.00 81.81 70 LEU A CA 1
ATOM 517 C C . LEU A 1 70 ? 30.277 8.547 -49.342 1.00 81.81 70 LEU A C 1
ATOM 519 O O . LEU A 1 70 ? 30.020 9.059 -50.429 1.00 81.81 70 LEU A O 1
ATOM 523 N N . THR A 1 71 ? 31.364 8.873 -48.644 1.00 83.94 71 THR A N 1
ATOM 524 C CA . THR A 1 71 ? 32.378 9.816 -49.133 1.00 83.94 71 THR A CA 1
ATOM 525 C C . THR A 1 71 ? 33.125 9.240 -50.334 1.00 83.94 71 THR A C 1
ATOM 527 O O . THR A 1 71 ? 33.291 9.945 -51.327 1.00 83.94 71 THR A O 1
ATOM 530 N N . GLU A 1 72 ? 33.482 7.955 -50.295 1.00 83.56 72 GLU A N 1
ATOM 531 C CA . GLU A 1 72 ? 34.074 7.240 -51.434 1.00 83.56 72 GLU A CA 1
ATOM 532 C C . GLU A 1 72 ? 33.124 7.213 -52.636 1.00 83.56 72 GLU A C 1
ATOM 534 O O . GLU A 1 72 ? 33.495 7.597 -53.746 1.00 83.56 72 GLU A O 1
ATOM 539 N N . VAL A 1 73 ? 31.859 6.848 -52.411 1.00 84.69 73 VAL A N 1
ATOM 540 C CA . VAL A 1 73 ? 30.844 6.829 -53.471 1.00 84.69 73 VAL A CA 1
ATOM 541 C C . VAL A 1 73 ? 30.625 8.226 -54.054 1.00 84.69 73 VAL A C 1
ATOM 543 O O . VAL A 1 73 ? 30.539 8.372 -55.269 1.00 84.69 73 VAL A O 1
ATOM 546 N N . LYS A 1 74 ? 30.574 9.272 -53.223 1.00 82.06 74 LYS A N 1
ATOM 547 C CA . LYS A 1 74 ? 30.455 10.664 -53.691 1.00 82.06 74 LYS A CA 1
ATOM 548 C C . LYS A 1 74 ? 31.676 11.130 -54.477 1.00 82.06 74 LYS A C 1
ATOM 550 O O . LYS A 1 74 ? 31.516 11.933 -55.393 1.00 82.06 74 LYS A O 1
ATOM 555 N N . TYR A 1 75 ? 32.869 10.661 -54.114 1.00 85.94 75 TYR A N 1
ATOM 556 C CA . TYR A 1 75 ? 34.104 10.973 -54.827 1.00 85.94 75 TYR A CA 1
ATOM 557 C C . TYR A 1 75 ? 34.093 10.380 -56.241 1.00 85.94 75 TYR A C 1
ATOM 559 O O . TYR A 1 75 ? 34.415 11.081 -57.195 1.00 85.94 75 TYR A O 1
ATOM 567 N N . VAL A 1 76 ? 33.653 9.125 -56.385 1.00 85.56 76 VAL A N 1
ATOM 568 C CA . VAL A 1 76 ? 33.645 8.415 -57.676 1.00 85.56 76 VAL A CA 1
ATOM 569 C C . VAL A 1 76 ? 32.427 8.765 -58.540 1.00 85.56 76 VAL A C 1
ATOM 571 O O . VAL A 1 76 ? 32.568 9.047 -59.725 1.00 85.56 76 VAL A O 1
ATOM 574 N N . ALA A 1 77 ? 31.220 8.745 -57.970 1.00 80.88 77 ALA A N 1
ATOM 575 C CA . ALA A 1 77 ? 29.954 8.855 -58.705 1.00 80.88 77 ALA A CA 1
ATOM 576 C C . ALA A 1 77 ? 29.361 10.282 -58.734 1.00 80.88 77 ALA A C 1
ATOM 578 O O . ALA A 1 77 ? 28.305 10.509 -59.330 1.00 80.88 77 ALA A O 1
ATOM 579 N N . GLY A 1 78 ? 30.006 11.257 -58.085 1.00 73.62 78 GLY A N 1
ATOM 580 C CA . GLY A 1 78 ? 29.512 12.632 -57.981 1.00 73.62 78 GLY A CA 1
ATOM 581 C C . GLY A 1 78 ? 28.354 12.813 -56.983 1.00 73.62 78 GLY A C 1
ATOM 582 O O . GLY A 1 78 ? 28.078 11.975 -56.127 1.00 73.62 78 GLY A O 1
ATOM 583 N N . LYS A 1 79 ? 27.655 13.958 -57.050 1.00 74.94 79 LYS A N 1
ATOM 584 C CA . LYS A 1 79 ? 26.722 14.428 -55.994 1.00 74.94 79 LYS A CA 1
ATOM 585 C C . LYS A 1 79 ? 25.356 13.716 -55.927 1.00 74.94 79 LYS A C 1
ATOM 587 O O . LYS A 1 79 ? 24.557 14.053 -55.056 1.00 74.94 79 LYS A O 1
ATOM 592 N N . ASN A 1 80 ? 25.069 12.749 -56.798 1.00 66.88 80 ASN A N 1
ATOM 593 C CA . ASN A 1 80 ? 23.700 12.251 -57.009 1.00 66.88 80 ASN A CA 1
ATOM 594 C C . ASN A 1 80 ? 23.265 11.086 -56.097 1.00 66.88 80 ASN A C 1
ATOM 596 O O . ASN A 1 80 ? 22.154 10.582 -56.249 1.00 66.88 80 ASN A O 1
ATOM 600 N N . VAL A 1 81 ? 24.082 10.674 -55.121 1.00 68.12 81 VAL A N 1
ATOM 601 C CA . VAL A 1 81 ? 23.744 9.564 -54.210 1.00 68.12 81 VAL A CA 1
ATOM 602 C C . VAL A 1 81 ? 23.189 10.085 -52.879 1.00 68.12 81 VAL A C 1
ATOM 604 O O . VAL A 1 81 ? 23.899 10.711 -52.087 1.00 68.12 81 VAL A O 1
ATOM 607 N N . LYS A 1 82 ? 21.906 9.802 -52.613 1.00 63.69 82 LYS A N 1
ATOM 608 C CA . LYS A 1 82 ? 21.257 10.019 -51.309 1.00 63.69 82 LYS A CA 1
ATOM 609 C C . LYS A 1 82 ? 21.368 8.745 -50.472 1.00 63.69 82 LYS A C 1
ATOM 611 O O . LYS A 1 82 ? 20.846 7.710 -50.868 1.00 63.69 82 LYS A O 1
ATOM 616 N N . HIS A 1 83 ? 22.000 8.829 -49.304 1.00 63.62 83 HIS A N 1
ATOM 617 C CA . HIS A 1 83 ? 21.962 7.755 -48.310 1.00 63.62 83 HIS A CA 1
ATOM 618 C C . HIS A 1 83 ? 20.809 8.003 -47.325 1.00 63.62 83 HIS A C 1
ATOM 620 O O . HIS A 1 83 ? 20.601 9.140 -46.890 1.00 63.62 83 HIS A O 1
ATOM 626 N N . VAL A 1 84 ? 20.067 6.950 -46.977 1.00 60.16 84 VAL A N 1
ATOM 627 C CA . VAL A 1 84 ? 19.024 6.960 -45.942 1.00 60.16 84 VAL A CA 1
ATOM 628 C C . VAL A 1 84 ? 19.352 5.835 -44.965 1.00 60.16 84 VAL A C 1
ATOM 630 O O . VAL A 1 84 ? 19.273 4.664 -45.325 1.00 60.16 84 VAL A O 1
ATOM 633 N N . VAL A 1 85 ? 19.745 6.176 -43.735 1.00 61.28 85 VAL A N 1
ATOM 634 C CA . VAL A 1 85 ? 19.983 5.184 -42.674 1.00 61.28 85 VAL A CA 1
ATOM 635 C C . VAL A 1 85 ? 18.631 4.641 -42.204 1.00 61.28 85 VAL A C 1
ATOM 637 O O . VAL A 1 85 ? 17.844 5.367 -41.596 1.00 61.28 85 VAL A O 1
ATOM 640 N N . LEU A 1 86 ? 18.348 3.367 -42.486 1.00 64.00 86 LEU A N 1
ATOM 641 C CA . LEU A 1 86 ? 17.081 2.695 -42.145 1.00 64.00 86 LEU A CA 1
ATOM 642 C C . LEU A 1 86 ? 16.998 2.211 -40.683 1.00 64.00 86 LEU A C 1
ATOM 644 O O . LEU A 1 86 ? 16.010 1.604 -40.274 1.00 64.00 86 LEU A O 1
ATOM 648 N N . GLU A 1 87 ? 18.006 2.495 -39.865 1.00 61.34 87 GLU A N 1
ATOM 649 C CA . GLU A 1 87 ? 18.131 1.922 -38.522 1.00 61.34 87 GLU A CA 1
ATOM 650 C C . GLU A 1 87 ? 17.301 2.635 -37.437 1.00 61.34 87 GLU A C 1
ATOM 652 O O . GLU A 1 87 ? 17.000 2.073 -36.381 1.00 61.34 87 GLU A O 1
ATOM 657 N N . ASN A 1 88 ? 16.811 3.841 -37.736 1.00 61.69 88 ASN A N 1
ATOM 658 C CA . ASN A 1 88 ? 16.076 4.696 -36.797 1.00 61.69 88 ASN A CA 1
ATOM 659 C C . ASN A 1 88 ? 14.756 4.091 -36.276 1.00 61.69 88 ASN A C 1
ATOM 661 O O . ASN A 1 88 ? 14.274 4.487 -35.212 1.00 61.69 88 ASN A O 1
ATOM 665 N N . VAL A 1 89 ? 14.153 3.138 -36.998 1.00 62.19 89 VAL A N 1
ATOM 666 C CA . VAL A 1 89 ? 12.826 2.593 -36.654 1.00 62.19 89 VAL A CA 1
ATOM 667 C C . VAL A 1 89 ? 12.872 1.774 -35.358 1.00 62.19 89 VAL A C 1
ATOM 669 O O . VAL A 1 89 ? 12.002 1.930 -34.503 1.00 62.19 89 VAL A O 1
ATOM 672 N N . LYS A 1 90 ? 13.914 0.952 -35.161 1.00 68.62 90 LYS A N 1
ATOM 673 C CA . LYS A 1 90 ? 14.058 0.120 -33.950 1.00 68.62 90 LYS A CA 1
ATOM 674 C C . LYS A 1 90 ? 14.400 0.959 -32.716 1.00 68.62 90 LYS A C 1
ATOM 676 O O . LYS A 1 90 ? 13.897 0.688 -31.625 1.00 68.62 90 LYS A O 1
ATOM 681 N N . GLU A 1 91 ? 15.205 2.008 -32.883 1.00 72.62 91 GLU A N 1
ATOM 682 C CA . GLU A 1 91 ? 15.518 2.933 -31.790 1.00 72.62 91 GLU A CA 1
ATOM 683 C C . GLU A 1 91 ? 14.291 3.712 -31.303 1.00 72.62 91 GLU A C 1
ATOM 685 O O . GLU A 1 91 ? 14.144 3.939 -30.099 1.00 72.62 91 GLU A O 1
ATOM 690 N N . ALA A 1 92 ? 13.410 4.129 -32.219 1.00 77.44 92 ALA A N 1
ATOM 691 C CA . ALA A 1 92 ? 12.201 4.873 -31.876 1.00 77.44 92 ALA A CA 1
ATOM 692 C C . ALA A 1 92 ? 11.281 4.050 -30.960 1.00 77.44 92 ALA A C 1
ATOM 694 O O . ALA A 1 92 ? 10.819 4.561 -29.940 1.00 77.44 92 ALA A O 1
ATOM 695 N N . THR A 1 93 ? 11.093 2.760 -31.258 1.00 81.62 93 THR A N 1
ATOM 696 C CA . THR A 1 93 ? 10.292 1.844 -30.428 1.00 81.62 93 THR A CA 1
ATOM 697 C C . THR A 1 93 ? 10.894 1.635 -29.034 1.00 81.62 93 THR A C 1
ATOM 699 O O . THR A 1 93 ? 10.174 1.600 -28.035 1.00 81.62 93 THR A O 1
ATOM 702 N N . LEU A 1 94 ? 12.224 1.530 -28.928 1.00 82.06 94 LEU A N 1
ATOM 703 C CA . LEU A 1 94 ? 12.888 1.409 -27.627 1.00 82.06 94 LEU A CA 1
ATOM 704 C C . LEU A 1 94 ? 12.722 2.687 -26.794 1.00 82.06 94 LEU A C 1
ATOM 706 O O . LEU A 1 94 ? 12.392 2.602 -25.611 1.00 82.06 94 LEU A O 1
ATOM 710 N N . LYS A 1 95 ? 12.868 3.867 -27.409 1.00 84.62 95 LYS A N 1
ATOM 711 C CA . LYS A 1 95 ? 12.698 5.165 -26.734 1.00 84.62 95 LYS A CA 1
ATOM 712 C C . LYS A 1 95 ? 11.264 5.380 -26.243 1.00 84.62 95 LYS A C 1
ATOM 714 O O . LYS A 1 95 ? 11.083 5.809 -25.105 1.00 84.62 95 LYS A O 1
ATOM 719 N N . THR A 1 96 ? 10.246 5.046 -27.040 1.00 87.44 96 THR A N 1
ATOM 720 C CA . THR A 1 96 ? 8.844 5.165 -26.600 1.00 87.44 96 THR A CA 1
ATOM 721 C C . THR A 1 96 ? 8.542 4.226 -25.433 1.00 87.44 96 THR A C 1
ATOM 723 O O . THR A 1 96 ? 7.991 4.662 -24.422 1.00 87.44 96 THR A O 1
ATOM 726 N N . SER A 1 97 ? 8.972 2.961 -25.511 1.00 85.44 97 SER A N 1
ATOM 727 C CA . SER A 1 97 ? 8.782 1.999 -24.415 1.00 85.44 97 SER A CA 1
ATOM 728 C C . SER A 1 97 ? 9.472 2.448 -23.120 1.00 85.44 97 SER A C 1
ATOM 730 O O . SER A 1 97 ? 8.892 2.346 -22.041 1.00 85.44 97 SER A O 1
ATOM 732 N N . PHE A 1 98 ? 10.661 3.044 -23.222 1.00 90.50 98 PHE A N 1
ATOM 733 C CA . PHE A 1 98 ? 11.403 3.588 -22.088 1.00 90.50 98 PHE A CA 1
ATOM 734 C C . PHE A 1 98 ? 10.667 4.740 -21.388 1.00 90.50 98 PHE A C 1
ATOM 736 O O . PHE A 1 98 ? 10.537 4.724 -20.164 1.00 90.50 98 PHE A O 1
ATOM 743 N N . LEU A 1 99 ? 10.141 5.704 -22.152 1.00 91.31 99 LEU A N 1
ATOM 744 C CA . LEU A 1 99 ? 9.409 6.852 -21.601 1.00 91.31 99 LEU A CA 1
ATOM 745 C C . LEU A 1 99 ? 8.120 6.421 -20.890 1.00 91.31 99 LEU A C 1
ATOM 747 O O . LEU A 1 99 ? 7.859 6.853 -19.767 1.00 91.31 99 LEU A O 1
ATOM 751 N N . THR A 1 100 ? 7.345 5.522 -21.505 1.00 91.88 100 THR A N 1
ATOM 752 C CA . THR A 1 100 ? 6.112 4.999 -20.887 1.00 91.88 100 THR A CA 1
ATOM 753 C C . THR A 1 100 ? 6.397 4.235 -19.588 1.00 91.88 100 THR A C 1
ATOM 755 O O . THR A 1 100 ? 5.646 4.338 -18.615 1.00 91.88 100 THR A O 1
ATOM 758 N N . LEU A 1 101 ? 7.512 3.499 -19.533 1.00 92.06 101 LEU A N 1
ATOM 759 C CA . LEU A 1 101 ? 7.903 2.729 -18.357 1.00 92.06 101 LEU A CA 1
ATOM 760 C C . LEU A 1 101 ? 8.416 3.625 -17.215 1.00 92.06 101 LEU A C 1
ATOM 762 O O . LEU A 1 101 ? 8.100 3.357 -16.054 1.00 92.06 101 LEU A O 1
ATOM 766 N N . ASP A 1 102 ? 9.126 4.717 -17.519 1.00 92.62 102 ASP A N 1
ATOM 767 C CA . ASP A 1 102 ? 9.516 5.737 -16.530 1.00 92.62 102 ASP A CA 1
ATOM 768 C C . ASP A 1 102 ? 8.292 6.383 -15.861 1.00 92.62 102 ASP A C 1
ATOM 770 O O . ASP A 1 102 ? 8.207 6.485 -14.632 1.00 92.62 102 ASP A O 1
ATOM 774 N N . GLU A 1 103 ? 7.291 6.767 -16.656 1.00 94.31 103 GLU A N 1
ATOM 775 C CA . GLU A 1 103 ? 6.049 7.336 -16.133 1.00 94.31 103 GLU A CA 1
ATOM 776 C C . GLU A 1 103 ? 5.301 6.334 -15.237 1.00 94.31 103 GLU A C 1
ATOM 778 O O . GLU A 1 103 ? 4.854 6.674 -14.132 1.00 94.31 103 GLU A O 1
ATOM 783 N N . ALA A 1 104 ? 5.232 5.066 -15.649 1.00 92.81 104 ALA A N 1
ATOM 784 C CA . ALA A 1 104 ? 4.642 3.998 -14.846 1.00 92.81 104 ALA A CA 1
ATOM 785 C C . ALA A 1 104 ? 5.373 3.798 -13.501 1.00 92.81 104 ALA A C 1
ATOM 787 O O . ALA A 1 104 ? 4.730 3.589 -12.464 1.00 92.81 104 ALA A O 1
ATOM 788 N N . ILE A 1 105 ? 6.706 3.904 -13.475 1.00 94.50 105 ILE A N 1
ATOM 789 C CA . ILE A 1 105 ? 7.500 3.840 -12.238 1.00 94.50 105 ILE A CA 1
ATOM 790 C C . ILE A 1 105 ? 7.194 5.040 -11.340 1.00 94.50 105 ILE A C 1
ATOM 792 O O . ILE A 1 105 ? 6.905 4.862 -10.153 1.00 94.50 105 ILE A O 1
ATOM 796 N N . LYS A 1 106 ? 7.215 6.263 -11.882 1.00 94.62 106 LYS A N 1
ATOM 797 C CA . LYS A 1 106 ? 6.948 7.494 -11.120 1.00 94.62 106 LYS A CA 1
ATOM 798 C C . LYS A 1 106 ? 5.555 7.484 -10.501 1.00 94.62 106 LYS A C 1
ATOM 800 O O . LYS A 1 106 ? 5.409 7.779 -9.313 1.00 94.62 106 LYS A O 1
ATOM 805 N N . THR A 1 107 ? 4.535 7.109 -11.268 1.00 95.00 107 THR A N 1
ATOM 806 C CA . THR A 1 107 ? 3.154 7.011 -10.774 1.00 95.00 107 THR A CA 1
ATOM 807 C C . THR A 1 107 ? 3.013 5.931 -9.699 1.00 95.00 107 THR A C 1
ATOM 809 O O . THR A 1 107 ? 2.388 6.180 -8.666 1.00 95.00 107 THR A O 1
ATOM 812 N N . THR A 1 108 ? 3.656 4.771 -9.870 1.00 94.25 108 THR A N 1
ATOM 813 C CA . THR A 1 108 ? 3.663 3.700 -8.859 1.00 94.25 108 THR A CA 1
ATOM 814 C C . THR A 1 108 ? 4.357 4.154 -7.572 1.00 94.25 108 THR A C 1
ATOM 816 O O . THR A 1 108 ? 3.789 4.016 -6.492 1.00 94.25 108 THR A O 1
ATOM 819 N N . ASN A 1 109 ? 5.528 4.788 -7.668 1.00 94.75 109 ASN A N 1
ATOM 820 C CA . ASN A 1 109 ? 6.274 5.289 -6.511 1.00 94.75 109 ASN A CA 1
ATOM 821 C C . ASN A 1 109 ? 5.526 6.398 -5.760 1.00 94.75 109 ASN A C 1
ATOM 823 O O . ASN A 1 109 ? 5.540 6.427 -4.530 1.00 94.75 109 ASN A O 1
ATOM 827 N N . ARG A 1 110 ? 4.827 7.290 -6.475 1.00 95.06 110 ARG A N 1
ATOM 828 C CA . ARG A 1 110 ? 3.944 8.288 -5.848 1.00 95.06 110 ARG A CA 1
ATOM 829 C C . ARG A 1 110 ? 2.823 7.617 -5.052 1.00 95.06 110 ARG A C 1
ATOM 831 O O . ARG A 1 110 ? 2.561 8.029 -3.927 1.00 95.06 110 ARG A O 1
ATOM 838 N N . ARG A 1 111 ? 2.207 6.556 -5.589 1.00 95.31 111 ARG A N 1
ATOM 839 C CA . ARG A 1 111 ? 1.167 5.781 -4.884 1.00 95.31 111 ARG A CA 1
ATOM 840 C C . ARG A 1 111 ? 1.715 5.062 -3.651 1.00 95.31 111 ARG A C 1
ATOM 842 O O . ARG A 1 111 ? 1.068 5.099 -2.610 1.00 95.31 111 ARG A O 1
ATOM 849 N N . VAL A 1 112 ? 2.904 4.461 -3.742 1.00 96.38 112 VAL A N 1
ATOM 850 C CA . VAL A 1 112 ? 3.585 3.826 -2.598 1.00 96.38 112 VAL A CA 1
ATOM 851 C C . VAL A 1 112 ? 3.807 4.849 -1.480 1.00 96.38 112 VAL A C 1
ATOM 853 O O . VAL A 1 112 ? 3.342 4.631 -0.363 1.00 96.38 112 VAL A O 1
ATOM 856 N N . LYS A 1 113 ? 4.391 6.012 -1.801 1.00 94.25 113 LYS A N 1
ATOM 857 C CA . LYS A 1 113 ? 4.626 7.094 -0.830 1.00 94.25 113 LYS A CA 1
ATOM 858 C C . LYS A 1 113 ? 3.335 7.656 -0.231 1.00 94.25 113 LYS A C 1
ATOM 860 O O . LYS A 1 113 ? 3.293 7.956 0.957 1.00 94.25 113 LYS A O 1
ATOM 865 N N . ALA A 1 114 ? 2.275 7.788 -1.028 1.00 94.62 114 ALA A N 1
ATOM 866 C CA . ALA A 1 114 ? 0.972 8.226 -0.531 1.00 94.62 114 ALA A CA 1
ATOM 867 C C . ALA A 1 114 ? 0.367 7.211 0.454 1.00 94.62 114 ALA A C 1
ATOM 869 O O . ALA A 1 114 ? -0.197 7.599 1.476 1.00 94.62 114 ALA A O 1
ATOM 870 N N . LEU A 1 115 ? 0.506 5.911 0.184 1.00 93.94 115 LEU A N 1
ATOM 871 C CA . LEU A 1 115 ? 0.043 4.875 1.106 1.00 93.94 115 LEU A CA 1
ATOM 872 C C . LEU A 1 115 ? 0.838 4.871 2.413 1.00 93.94 115 LEU A C 1
ATOM 874 O O . LEU A 1 115 ? 0.241 4.718 3.473 1.00 93.94 115 LEU A O 1
ATOM 878 N N . GLU A 1 116 ? 2.154 5.048 2.337 1.00 92.50 116 GLU A N 1
ATOM 879 C CA . GLU A 1 116 ? 3.056 5.032 3.489 1.00 92.50 116 GLU A CA 1
ATOM 880 C C . GLU A 1 116 ? 2.889 6.257 4.391 1.00 92.50 116 GLU A C 1
ATOM 882 O O . GLU A 1 116 ? 2.668 6.107 5.586 1.00 92.50 116 GLU A O 1
ATOM 887 N N . ASN A 1 117 ? 2.907 7.457 3.808 1.00 90.81 117 ASN A N 1
ATOM 888 C CA . ASN A 1 117 ? 3.006 8.700 4.576 1.00 90.81 117 ASN A CA 1
ATOM 889 C C . ASN A 1 117 ? 1.671 9.431 4.756 1.00 90.81 117 ASN A C 1
ATOM 891 O O . ASN A 1 117 ? 1.600 10.386 5.523 1.00 90.81 117 ASN A O 1
ATOM 895 N N . VAL A 1 118 ? 0.614 9.034 4.036 1.00 91.31 118 VAL A N 1
ATOM 896 C CA . VAL A 1 118 ? -0.693 9.709 4.104 1.00 91.31 118 VAL A CA 1
ATOM 897 C C . VAL A 1 118 ? -1.797 8.745 4.502 1.00 91.31 118 VAL A C 1
ATOM 899 O O . VAL A 1 118 ? -2.519 9.017 5.448 1.00 91.31 118 VAL A O 1
ATOM 902 N N . VAL A 1 119 ? -1.976 7.621 3.810 1.00 92.19 119 VAL A N 1
ATOM 903 C CA . VAL A 1 119 ? -3.170 6.783 4.029 1.00 92.19 119 VAL A CA 1
ATOM 904 C C . VAL A 1 119 ? -3.054 5.912 5.281 1.00 92.19 119 VAL A C 1
ATOM 906 O O . VAL A 1 119 ? -3.976 5.933 6.095 1.00 92.19 119 VAL A O 1
ATOM 909 N N . LYS A 1 120 ? -1.950 5.170 5.465 1.00 93.00 120 LYS A N 1
ATOM 910 C CA . LYS A 1 120 ? -1.772 4.316 6.655 1.00 93.00 120 LYS A CA 1
ATOM 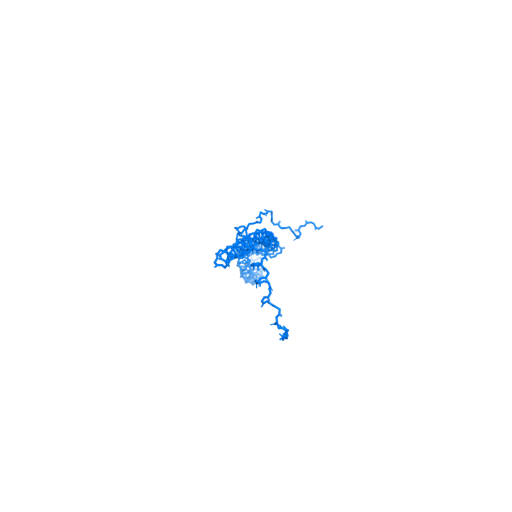911 C C . LYS A 1 120 ? -1.829 5.118 7.962 1.00 93.00 120 LYS A C 1
ATOM 913 O O . LYS A 1 120 ? -2.675 4.762 8.783 1.00 93.00 120 LYS A O 1
ATOM 918 N N . PRO A 1 121 ? -1.091 6.240 8.129 1.00 93.81 121 PRO A N 1
ATOM 919 C CA . PRO A 1 121 ? -1.122 6.989 9.386 1.00 93.81 121 PRO A CA 1
ATOM 920 C C . PRO A 1 121 ? -2.517 7.548 9.691 1.00 93.81 121 PRO A C 1
ATOM 922 O O . PRO A 1 121 ? -2.975 7.522 10.829 1.00 93.81 121 PRO A O 1
ATOM 925 N N . LYS A 1 122 ? -3.261 7.990 8.666 1.00 92.31 122 LYS A N 1
ATOM 926 C CA . LYS A 1 122 ? -4.644 8.459 8.844 1.00 92.31 122 LYS A CA 1
ATOM 927 C C . LYS A 1 122 ? -5.584 7.356 9.325 1.00 92.31 122 LYS A C 1
ATOM 929 O O . LYS A 1 122 ? -6.437 7.612 10.177 1.00 92.31 122 LYS A O 1
ATOM 934 N N . ILE A 1 123 ? -5.452 6.141 8.789 1.00 93.50 123 ILE A N 1
ATOM 935 C CA . ILE A 1 123 ? -6.260 4.993 9.220 1.00 93.50 123 ILE A CA 1
ATOM 936 C C . ILE A 1 123 ? -5.875 4.580 10.643 1.00 93.50 123 ILE A C 1
ATOM 938 O O . ILE A 1 123 ? -6.762 4.359 11.459 1.00 93.50 123 ILE A O 1
ATOM 942 N N . GLU A 1 124 ? -4.584 4.532 10.966 1.00 93.69 124 GLU A N 1
ATOM 943 C CA . GLU A 1 124 ? -4.088 4.192 12.306 1.00 93.69 124 GLU A CA 1
ATOM 944 C C . GLU A 1 124 ? -4.570 5.188 13.366 1.00 93.69 124 GLU A C 1
ATOM 946 O O . GLU A 1 124 ? -5.125 4.773 14.383 1.00 93.69 124 GLU A O 1
ATOM 951 N N . ASN A 1 125 ? -4.491 6.492 13.085 1.00 93.25 125 ASN A N 1
ATOM 952 C CA . ASN A 1 125 ? -5.034 7.535 13.959 1.00 93.25 125 ASN A CA 1
ATOM 953 C C . ASN A 1 125 ? -6.548 7.382 14.162 1.00 93.25 125 ASN A C 1
ATOM 955 O O . ASN A 1 125 ? -7.058 7.566 15.266 1.00 93.25 125 ASN A O 1
ATOM 959 N N . THR A 1 126 ? -7.274 7.004 13.107 1.00 92.88 126 THR A N 1
ATOM 960 C CA . THR A 1 126 ? -8.721 6.751 13.183 1.00 92.88 126 THR A CA 1
ATOM 961 C C . THR A 1 126 ? -9.027 5.512 14.029 1.00 92.88 126 THR A C 1
ATOM 963 O O . THR A 1 126 ? -9.950 5.535 14.835 1.00 92.88 126 THR A O 1
ATOM 966 N N . ILE A 1 127 ? -8.243 4.439 13.896 1.00 94.44 127 ILE A N 1
ATOM 967 C CA . ILE A 1 127 ? -8.377 3.229 14.721 1.00 94.44 127 ILE A CA 1
ATOM 968 C C . ILE A 1 127 ? -8.097 3.548 16.190 1.00 94.44 127 ILE A C 1
ATOM 970 O O . ILE A 1 127 ? -8.829 3.070 17.052 1.00 94.44 127 ILE A O 1
ATOM 974 N N . SER A 1 128 ? -7.061 4.343 16.469 1.00 94.38 128 SER A N 1
ATOM 975 C CA . SER A 1 128 ? -6.722 4.778 17.827 1.00 94.38 128 SER A CA 1
ATOM 976 C C . SER A 1 128 ? -7.873 5.565 18.461 1.00 94.38 128 SER A C 1
ATOM 978 O O . SER A 1 128 ? -8.302 5.242 19.564 1.00 94.38 128 SER A O 1
ATOM 980 N N . TYR A 1 129 ? -8.454 6.510 17.712 1.00 93.81 129 TYR A N 1
ATOM 981 C CA . TYR A 1 129 ? -9.637 7.258 18.139 1.00 93.81 129 TYR A CA 1
ATOM 982 C C . TYR A 1 129 ? -10.830 6.344 18.454 1.00 93.81 129 TYR A C 1
ATOM 984 O O . TYR A 1 129 ? -11.365 6.406 19.553 1.00 93.81 129 TYR A O 1
ATOM 992 N N . ILE A 1 130 ? -11.215 5.457 17.528 1.00 93.94 130 ILE A N 1
ATOM 993 C CA . ILE A 1 130 ? -12.375 4.574 17.732 1.00 93.94 130 ILE A CA 1
ATOM 994 C C . ILE A 1 130 ? -12.168 3.656 18.943 1.00 93.94 130 ILE A C 1
ATOM 996 O O . ILE A 1 130 ? -13.114 3.419 19.683 1.00 93.94 130 ILE A O 1
ATOM 1000 N N . LYS A 1 131 ? -10.951 3.136 19.151 1.00 94.12 131 LYS A N 1
ATOM 1001 C CA . LYS A 1 131 ? -10.640 2.314 20.329 1.00 94.12 131 LYS A CA 1
ATOM 1002 C C . LYS A 1 131 ? -10.805 3.103 21.627 1.00 94.12 131 LYS A C 1
ATOM 1004 O O . LYS A 1 131 ? -11.482 2.619 22.517 1.00 94.12 131 LYS A O 1
ATOM 1009 N N . GLY A 1 132 ? -10.244 4.312 21.700 1.00 94.44 132 GLY A N 1
ATOM 1010 C CA . GLY A 1 132 ? -10.360 5.152 22.895 1.00 94.44 132 GLY A CA 1
ATOM 1011 C C . GLY A 1 132 ? -11.812 5.478 23.256 1.00 94.44 132 GLY A C 1
ATOM 1012 O O . GLY A 1 132 ? -12.177 5.407 24.422 1.00 94.44 132 GLY A O 1
ATOM 1013 N N . GLU A 1 133 ? -12.646 5.765 22.255 1.00 93.81 133 GLU A N 1
ATOM 1014 C CA . GLU A 1 133 ? -14.079 6.024 22.456 1.00 93.81 133 GLU A CA 1
ATOM 1015 C C . GLU A 1 133 ? -14.847 4.770 22.898 1.00 93.81 133 GLU A C 1
ATOM 1017 O O . GLU A 1 133 ? -15.692 4.848 23.784 1.00 93.81 133 GLU A O 1
ATOM 1022 N N . LEU A 1 134 ? -14.553 3.602 22.314 1.00 93.75 134 LEU A N 1
ATOM 1023 C CA . LEU A 1 134 ? -15.183 2.343 22.726 1.00 93.75 134 LEU A CA 1
ATOM 1024 C C . LEU A 1 134 ? -14.806 1.962 24.162 1.00 93.75 134 LEU A C 1
ATOM 1026 O O . LEU A 1 134 ? -15.686 1.590 24.931 1.00 93.75 134 LEU A O 1
ATOM 1030 N N . ASP A 1 135 ? -13.535 2.117 24.540 1.00 94.38 135 ASP A N 1
ATOM 1031 C CA . ASP A 1 135 ? -13.070 1.836 25.901 1.00 94.38 135 ASP A CA 1
ATOM 1032 C C . ASP A 1 135 ? -13.740 2.765 26.934 1.00 94.38 135 ASP A C 1
ATOM 1034 O O . ASP A 1 135 ? -13.987 2.362 28.072 1.00 94.38 135 ASP A O 1
ATOM 1038 N N . GLU A 1 136 ? -14.037 4.015 26.560 1.00 93.44 136 GLU A N 1
ATOM 1039 C CA . GLU A 1 136 ? -14.737 4.962 27.435 1.00 93.44 136 GLU A CA 1
ATOM 1040 C C . GLU A 1 136 ? -16.218 4.608 27.596 1.00 93.44 136 GLU A C 1
ATOM 1042 O O . GLU A 1 136 ? -16.721 4.573 28.720 1.00 93.44 136 GLU A O 1
ATOM 1047 N N . LEU A 1 137 ? -16.893 4.239 26.503 1.00 93.00 137 LEU A N 1
ATOM 1048 C CA . LEU A 1 137 ? -18.267 3.732 26.550 1.00 93.00 137 LEU A CA 1
ATOM 1049 C C . LEU A 1 137 ? -18.375 2.473 27.426 1.00 93.00 137 LEU A C 1
ATOM 1051 O O . LEU A 1 137 ? -19.269 2.380 28.268 1.00 93.00 137 LEU A O 1
ATOM 1055 N N . GLU A 1 138 ? -17.435 1.533 27.288 1.00 92.62 138 GLU A N 1
ATOM 1056 C CA . GLU A 1 138 ? -17.376 0.325 28.120 1.00 92.62 138 GLU A CA 1
ATOM 1057 C C . GLU A 1 138 ? -17.142 0.658 29.601 1.00 92.62 138 GLU A C 1
ATOM 1059 O O . GLU A 1 138 ? -17.774 0.060 30.479 1.00 92.62 138 GLU A O 1
ATOM 1064 N N . ARG A 1 139 ? -16.279 1.640 29.902 1.00 94.19 139 ARG A N 1
ATOM 1065 C CA . ARG A 1 139 ? -16.084 2.132 31.274 1.00 94.19 139 ARG A CA 1
ATOM 1066 C C . ARG A 1 139 ? -17.379 2.697 31.842 1.00 94.19 139 ARG A C 1
ATOM 1068 O O . ARG A 1 139 ? -17.774 2.298 32.939 1.00 94.19 139 ARG A O 1
ATOM 1075 N N . GLU A 1 140 ? -18.054 3.593 31.130 1.00 93.94 140 GLU A N 1
ATOM 1076 C CA . GLU A 1 140 ? -19.309 4.188 31.592 1.00 93.94 140 GLU A CA 1
ATOM 1077 C C . GLU A 1 140 ? -20.397 3.142 31.850 1.00 93.94 140 GLU A C 1
ATOM 1079 O O . GLU A 1 140 ? -21.045 3.170 32.904 1.00 93.94 140 GLU A O 1
ATOM 1084 N N . ASP A 1 141 ? -20.584 2.207 30.917 1.00 91.81 141 ASP A N 1
ATOM 1085 C CA . ASP A 1 141 ? -21.540 1.109 31.053 1.00 91.81 141 ASP A CA 1
ATOM 1086 C C . ASP A 1 141 ? -21.206 0.253 32.284 1.00 91.81 141 ASP A C 1
ATOM 1088 O O . ASP A 1 141 ? -22.089 -0.058 33.093 1.00 91.81 141 ASP A O 1
ATOM 1092 N N . PHE A 1 142 ? -19.923 -0.047 32.506 1.00 93.69 142 PHE A N 1
ATOM 1093 C CA . PHE A 1 142 ? -19.462 -0.767 33.690 1.00 93.69 142 PHE A CA 1
ATOM 1094 C C . PHE A 1 142 ? -19.746 -0.003 34.992 1.00 93.69 142 PHE A C 1
ATOM 1096 O O . PHE A 1 142 ? -20.245 -0.587 35.960 1.00 93.69 142 PHE A O 1
ATOM 1103 N N . PHE A 1 143 ? -19.493 1.309 35.038 1.00 93.81 143 PHE A N 1
ATOM 1104 C CA . PHE A 1 143 ? -19.807 2.136 36.207 1.00 93.81 143 PHE A CA 1
ATOM 1105 C C . PHE A 1 143 ? -21.315 2.190 36.488 1.00 93.81 143 PHE A C 1
ATOM 1107 O O . PHE A 1 143 ? -21.725 2.086 37.653 1.00 93.81 143 PHE A O 1
ATOM 1114 N N . ARG A 1 144 ? -22.150 2.309 35.447 1.00 92.81 144 ARG A N 1
ATOM 1115 C CA . ARG A 1 144 ? -23.617 2.282 35.567 1.00 92.81 144 ARG A CA 1
ATOM 1116 C C . ARG A 1 144 ? -24.095 0.942 36.133 1.00 92.81 144 ARG A C 1
ATOM 1118 O O . ARG A 1 144 ? -24.832 0.927 37.123 1.00 92.81 144 ARG A O 1
ATOM 1125 N N . LEU A 1 145 ? -23.603 -0.176 35.597 1.00 93.00 145 LEU A N 1
ATOM 1126 C CA . LEU A 1 145 ? -23.917 -1.521 36.093 1.00 93.00 145 LEU A CA 1
ATOM 1127 C C . LEU A 1 145 ? -23.447 -1.736 37.538 1.00 93.00 145 LEU A C 1
ATOM 1129 O O . LEU A 1 145 ? -24.200 -2.272 38.354 1.00 93.00 145 LEU A O 1
ATOM 1133 N N . LYS A 1 146 ? -22.246 -1.265 37.894 1.00 93.88 146 LYS A N 1
ATOM 1134 C CA . LYS A 1 146 ? -21.705 -1.368 39.258 1.00 93.88 146 LYS A CA 1
ATOM 1135 C C . LYS A 1 146 ? -22.557 -0.607 40.272 1.00 93.88 146 LYS A C 1
ATOM 1137 O O . LYS A 1 146 ? -22.809 -1.127 41.360 1.00 93.88 146 LYS A O 1
ATOM 1142 N N . LYS A 1 147 ? -23.044 0.594 39.929 1.00 92.38 147 LYS A N 1
ATOM 1143 C CA . LYS A 1 147 ? -23.982 1.333 40.791 1.00 92.38 147 LYS A CA 1
ATOM 1144 C C . LYS A 1 147 ? -25.271 0.542 41.002 1.00 92.38 147 LYS A C 1
ATOM 1146 O O . LYS A 1 147 ? -25.676 0.367 42.148 1.00 92.38 147 LYS A O 1
ATOM 1151 N N . ILE A 1 148 ? -25.871 0.017 39.932 1.00 91.50 148 ILE A N 1
ATOM 1152 C CA . ILE A 1 148 ? -27.114 -0.771 39.999 1.00 91.50 148 ILE A CA 1
ATOM 1153 C C . ILE A 1 148 ? -26.932 -2.024 40.862 1.00 91.50 148 ILE A C 1
ATOM 1155 O O . ILE A 1 148 ? -27.738 -2.275 41.758 1.00 91.50 148 ILE A O 1
ATOM 1159 N N . GLN A 1 149 ? -25.852 -2.783 40.656 1.00 85.50 149 GLN A N 1
ATOM 1160 C CA . GLN A 1 149 ? -25.548 -3.941 41.498 1.00 85.50 149 GLN A CA 1
ATOM 1161 C C . GLN A 1 149 ? -25.330 -3.543 42.960 1.00 85.50 149 GLN A C 1
ATOM 1163 O O . GLN A 1 149 ? -25.807 -4.236 43.854 1.00 85.50 149 GLN A O 1
ATOM 1168 N N . GLY A 1 150 ? -24.677 -2.407 43.216 1.00 90.50 150 GLY A N 1
ATOM 1169 C CA . GLY A 1 150 ? -24.504 -1.869 44.564 1.00 90.50 150 GLY A CA 1
ATOM 1170 C C . GLY A 1 150 ? -25.817 -1.464 45.243 1.00 90.50 150 GLY A C 1
ATOM 1171 O O . GLY A 1 150 ? -25.934 -1.604 46.459 1.00 90.50 150 GLY A O 1
ATOM 1172 N N . TYR A 1 151 ? -26.813 -0.971 44.500 1.00 87.81 151 TYR A N 1
ATOM 1173 C CA . TYR A 1 151 ? -28.161 -0.740 45.038 1.00 87.81 151 TYR A CA 1
ATOM 1174 C C . TYR A 1 151 ? -28.876 -2.060 45.323 1.00 87.81 151 TYR A C 1
ATOM 1176 O O . TYR A 1 151 ? -29.373 -2.256 46.427 1.00 87.81 151 TYR A O 1
ATOM 1184 N N . LYS A 1 152 ? -28.860 -2.998 44.369 1.00 87.62 152 LYS A N 1
ATOM 1185 C CA . LYS A 1 152 ? -29.528 -4.297 44.516 1.00 87.62 152 LYS A CA 1
ATOM 1186 C C . LYS A 1 152 ? -28.945 -5.121 45.669 1.00 87.62 152 LYS A C 1
ATOM 1188 O O . LYS A 1 152 ? -29.697 -5.747 46.402 1.00 87.62 152 LYS A O 1
ATOM 1193 N N . ARG A 1 153 ? -27.623 -5.088 45.868 1.00 84.75 153 ARG A N 1
ATOM 1194 C CA . ARG A 1 153 ? -26.942 -5.788 46.969 1.00 84.75 153 ARG A CA 1
ATOM 1195 C C . ARG A 1 153 ? -27.298 -5.186 48.335 1.00 84.75 153 ARG A C 1
ATOM 1197 O O . ARG A 1 153 ? -27.627 -5.942 49.238 1.00 84.75 153 ARG A O 1
ATOM 1204 N N . ARG A 1 154 ? -27.349 -3.852 48.450 1.00 84.88 154 ARG A N 1
ATOM 1205 C CA . ARG A 1 154 ? -27.818 -3.164 49.670 1.00 84.88 154 ARG A CA 1
ATOM 1206 C C . ARG A 1 154 ? -29.279 -3.466 49.995 1.00 84.88 154 ARG A C 1
ATOM 1208 O O . ARG A 1 154 ? -29.629 -3.602 51.162 1.00 84.88 154 ARG A O 1
ATOM 1215 N N . GLU A 1 155 ? -30.124 -3.584 48.977 1.00 82.44 155 GLU A N 1
ATOM 1216 C CA . GLU A 1 155 ? -31.534 -3.915 49.177 1.00 82.44 155 GLU A CA 1
ATOM 1217 C C . GLU A 1 155 ? -31.715 -5.360 49.658 1.00 82.44 155 GLU A C 1
ATOM 1219 O O . GLU A 1 155 ? -32.472 -5.612 50.591 1.00 82.44 155 GLU A O 1
ATOM 1224 N N . VAL A 1 156 ? -30.949 -6.302 49.098 1.00 84.75 156 VAL A N 1
ATOM 1225 C CA . VAL A 1 156 ? -30.916 -7.696 49.570 1.00 84.75 156 VAL A CA 1
ATOM 1226 C C . VAL A 1 156 ? -30.378 -7.787 51.002 1.00 84.75 156 VAL A C 1
ATOM 1228 O O . VAL A 1 156 ? -30.940 -8.518 51.810 1.00 84.75 156 VAL A O 1
ATOM 1231 N N . GLU A 1 157 ? -29.338 -7.026 51.350 1.00 83.56 157 GLU A N 1
ATOM 1232 C CA . GLU A 1 157 ? -28.809 -6.961 52.722 1.00 83.56 157 GLU A CA 1
ATOM 1233 C C . GLU A 1 157 ? -29.849 -6.423 53.716 1.00 83.56 157 GLU A C 1
ATOM 1235 O O . GLU A 1 157 ? -30.007 -6.991 54.796 1.00 83.56 157 GLU A O 1
ATOM 1240 N N . ARG A 1 158 ? -30.615 -5.386 53.343 1.00 81.44 158 ARG A N 1
ATOM 1241 C CA . ARG A 1 158 ? -31.729 -4.868 54.158 1.00 81.44 158 ARG A CA 1
ATOM 1242 C C . ARG A 1 158 ? -32.849 -5.888 54.323 1.00 81.44 158 ARG A C 1
ATOM 1244 O O . ARG A 1 158 ? -33.334 -6.075 55.433 1.00 81.44 158 ARG A O 1
ATOM 1251 N N . GLN A 1 159 ? -33.243 -6.572 53.251 1.00 79.06 159 GLN A N 1
ATOM 1252 C CA . GLN A 1 159 ? -34.263 -7.620 53.322 1.00 79.06 159 GLN A CA 1
ATOM 1253 C C . GLN A 1 159 ? -33.803 -8.803 54.181 1.00 79.06 159 GLN A C 1
ATOM 1255 O O . GLN A 1 159 ? -34.582 -9.302 54.986 1.00 79.06 159 GLN A O 1
ATOM 1260 N N . ALA A 1 160 ? -32.537 -9.213 54.073 1.00 79.81 160 ALA A N 1
ATOM 1261 C CA . ALA A 1 160 ? -31.963 -10.259 54.913 1.00 79.81 160 ALA A CA 1
ATOM 1262 C C . ALA A 1 160 ? -31.877 -9.837 56.389 1.00 79.81 160 ALA A C 1
ATOM 1264 O O . ALA A 1 160 ? -32.149 -10.653 57.266 1.00 79.81 160 ALA A O 1
ATOM 1265 N N . ALA A 1 161 ? -31.536 -8.576 56.678 1.00 81.12 161 ALA A N 1
ATOM 1266 C CA . ALA A 1 161 ? -31.550 -8.038 58.038 1.00 81.12 161 ALA A CA 1
ATOM 1267 C C . ALA A 1 161 ? -32.971 -8.009 58.622 1.00 81.12 161 ALA A C 1
ATOM 1269 O O . ALA A 1 161 ? -33.179 -8.474 59.738 1.00 81.12 161 ALA A O 1
ATOM 1270 N N . ASN A 1 162 ? -33.958 -7.559 57.843 1.00 78.44 162 ASN A N 1
ATOM 1271 C CA . ASN A 1 162 ? -35.360 -7.549 58.259 1.00 78.44 162 ASN A CA 1
ATOM 1272 C C . ASN A 1 162 ? -35.914 -8.972 58.451 1.00 78.44 162 ASN A C 1
ATOM 1274 O O . ASN A 1 162 ? -36.644 -9.217 59.403 1.00 78.44 162 ASN A O 1
ATOM 1278 N N . ALA A 1 163 ? -35.539 -9.926 57.592 1.00 77.81 163 ALA A N 1
ATOM 1279 C CA . ALA A 1 163 ? -35.929 -11.328 57.735 1.00 77.81 163 ALA A CA 1
ATOM 1280 C C . ALA A 1 163 ? -35.296 -11.987 58.972 1.00 77.81 163 ALA A C 1
ATOM 1282 O O . ALA A 1 163 ? -35.958 -12.767 59.651 1.00 77.81 163 ALA A O 1
ATOM 1283 N N . LYS A 1 164 ? -34.037 -11.657 59.294 1.00 77.25 164 LYS A N 1
ATOM 1284 C CA . LYS A 1 164 ? -33.387 -12.098 60.538 1.00 77.25 164 LYS A CA 1
ATOM 1285 C C . LYS A 1 164 ? -34.066 -11.504 61.770 1.00 77.25 164 LYS A C 1
ATOM 1287 O O . LYS A 1 164 ? -34.366 -12.253 62.689 1.00 77.25 164 LYS A O 1
ATOM 1292 N N . ALA A 1 165 ? -34.369 -10.206 61.755 1.00 76.06 165 ALA A N 1
ATOM 1293 C CA . ALA A 1 165 ? -35.084 -9.544 62.846 1.00 76.06 165 ALA A CA 1
ATOM 1294 C C . ALA A 1 165 ? -36.484 -10.147 63.067 1.00 76.06 165 ALA A C 1
ATOM 1296 O O . ALA A 1 165 ? -36.857 -10.431 64.199 1.00 76.06 165 ALA A O 1
ATOM 1297 N N . PHE A 1 166 ? -37.223 -10.431 61.990 1.00 74.25 166 PHE A N 1
ATOM 1298 C CA . PHE A 1 166 ? -38.527 -11.096 62.065 1.00 74.25 166 PHE A CA 1
ATOM 1299 C C . PHE A 1 166 ? -38.426 -12.540 62.589 1.00 74.25 166 PHE A C 1
ATOM 1301 O O . PHE A 1 166 ? -39.250 -12.971 63.391 1.00 74.25 166 PHE A O 1
ATOM 1308 N N . ALA A 1 167 ? -37.400 -13.296 62.182 1.00 71.69 167 ALA A N 1
ATOM 1309 C CA . ALA A 1 167 ? -37.157 -14.638 62.709 1.00 71.69 167 ALA A CA 1
ATOM 1310 C C . ALA A 1 167 ? -36.783 -14.618 64.204 1.00 71.69 167 ALA A C 1
ATOM 1312 O O . ALA A 1 167 ? -37.256 -15.464 64.959 1.00 71.69 167 ALA A O 1
ATOM 1313 N N . GLU A 1 168 ? -35.976 -13.650 64.646 1.00 68.19 168 GLU A N 1
ATOM 1314 C CA . GLU A 1 168 ? -35.651 -13.446 66.064 1.00 68.19 168 GLU A CA 1
ATOM 1315 C C . GLU A 1 168 ? -36.892 -13.068 66.887 1.00 68.19 168 GLU A C 1
ATOM 1317 O O . GLU A 1 168 ? -37.085 -13.619 67.971 1.00 68.19 168 GLU A O 1
ATOM 1322 N N . GLU A 1 169 ? -37.774 -12.206 66.367 1.00 65.25 169 GLU A N 1
ATOM 1323 C CA . GLU A 1 169 ? -39.058 -11.879 67.006 1.00 65.25 169 GLU A CA 1
ATOM 1324 C C . GLU A 1 169 ? -39.992 -13.093 67.107 1.00 65.25 169 GLU A C 1
ATOM 1326 O O . GLU A 1 169 ? -40.538 -13.343 68.180 1.00 65.25 169 GLU A O 1
ATOM 1331 N N . MET A 1 170 ? -40.120 -13.909 66.054 1.00 64.94 170 MET A N 1
ATOM 1332 C CA . MET A 1 170 ? -40.923 -15.141 66.111 1.00 64.94 170 MET A CA 1
ATOM 1333 C C . MET A 1 170 ? -40.366 -16.165 67.110 1.00 64.94 170 MET A C 1
ATOM 1335 O O . MET A 1 170 ? -41.129 -16.849 67.794 1.00 64.94 170 MET A O 1
ATOM 1339 N N . VAL A 1 171 ? -39.039 -16.290 67.219 1.00 63.91 171 VAL A N 1
ATOM 1340 C CA . VAL A 1 171 ? -38.400 -17.164 68.217 1.00 63.91 171 VAL A CA 1
ATOM 1341 C C . VAL A 1 171 ? -38.637 -16.630 69.632 1.00 63.91 171 VAL A C 1
ATOM 1343 O O . VAL A 1 171 ? -38.933 -17.408 70.539 1.00 63.91 171 VAL A O 1
ATOM 1346 N N . LEU A 1 172 ? -38.575 -15.311 69.828 1.00 60.06 172 LEU A N 1
ATOM 1347 C CA . LEU A 1 172 ? -38.895 -14.655 71.097 1.00 60.06 172 LEU A CA 1
ATOM 1348 C C . LEU A 1 172 ? -40.363 -14.841 71.507 1.00 60.06 172 LEU A C 1
ATOM 1350 O O . LEU A 1 172 ? -40.624 -15.126 72.677 1.00 60.06 172 LEU A O 1
ATOM 1354 N N . GLU A 1 173 ? -41.308 -14.732 70.571 1.00 59.94 173 GLU A N 1
ATOM 1355 C CA . GLU A 1 173 ? -42.725 -15.039 70.808 1.00 59.94 173 GLU A CA 1
ATOM 1356 C C . GLU A 1 173 ? -42.958 -16.527 71.099 1.00 59.94 173 GLU A C 1
ATOM 1358 O O . GLU A 1 173 ? -43.721 -16.871 72.001 1.00 59.94 173 GLU A O 1
ATOM 1363 N N . GLY A 1 174 ? -42.261 -17.433 70.408 1.00 59.69 174 GLY A N 1
ATOM 1364 C CA . GLY A 1 174 ? -42.321 -18.867 70.699 1.00 59.69 174 GLY A CA 1
ATOM 1365 C C . GLY A 1 174 ? -41.831 -19.202 72.113 1.00 59.69 174 GLY A C 1
ATOM 1366 O O . GLY A 1 174 ? -42.478 -19.963 72.836 1.00 59.69 174 GLY A O 1
ATOM 1367 N N . ILE A 1 175 ? -40.725 -18.586 72.544 1.00 56.38 175 ILE A N 1
ATOM 1368 C CA . ILE A 1 175 ? -40.154 -18.752 73.890 1.00 56.38 175 ILE A CA 1
ATOM 1369 C C . ILE A 1 175 ? -41.054 -18.119 74.965 1.00 56.38 175 ILE A C 1
ATOM 1371 O O . ILE A 1 175 ? -41.201 -18.693 76.049 1.00 56.38 175 ILE A O 1
ATOM 1375 N N . SER A 1 176 ? -41.676 -16.968 74.686 1.00 55.62 176 SER A N 1
ATOM 1376 C CA . SER A 1 176 ? -42.595 -16.304 75.621 1.00 55.62 176 SER A CA 1
ATOM 1377 C C . SER A 1 176 ? -43.875 -17.121 75.833 1.00 55.62 176 SER A C 1
ATOM 1379 O O . SER A 1 176 ? -44.299 -17.302 76.977 1.00 55.62 176 SER A O 1
ATOM 1381 N N . MET A 1 177 ? -44.421 -17.707 74.762 1.00 55.66 177 MET A N 1
ATOM 1382 C CA . MET A 1 177 ? -45.616 -18.557 74.792 1.00 55.66 177 MET A CA 1
ATOM 1383 C C . MET A 1 177 ? -45.360 -19.920 75.451 1.00 55.66 177 MET A C 1
ATOM 1385 O O . MET A 1 177 ? -46.208 -20.399 76.199 1.00 55.66 177 MET A O 1
ATOM 1389 N N . GLN A 1 178 ? -44.192 -20.541 75.236 1.00 54.47 178 GLN A N 1
ATOM 1390 C CA . GLN A 1 178 ? -43.850 -21.833 75.856 1.00 54.47 178 GLN A CA 1
ATOM 1391 C C . GLN A 1 178 ? -43.507 -21.743 77.348 1.00 54.47 178 GLN A C 1
ATOM 1393 O O . GLN A 1 178 ? -43.726 -22.713 78.071 1.00 54.47 178 GLN A O 1
ATOM 1398 N N . ARG A 1 179 ? -42.937 -20.626 77.820 1.00 49.59 179 ARG A N 1
ATOM 1399 C CA . ARG A 1 179 ? -42.512 -20.469 79.227 1.00 49.59 179 ARG A CA 1
ATOM 1400 C C . ARG A 1 179 ? -43.390 -19.530 80.057 1.00 49.59 179 ARG A C 1
ATOM 1402 O O . ARG A 1 179 ? -43.183 -19.461 81.264 1.00 49.59 179 ARG A O 1
ATOM 1409 N N . GLY A 1 180 ? -44.359 -18.836 79.456 1.00 52.16 180 GLY A N 1
ATOM 1410 C CA . GLY A 1 180 ? -45.271 -17.932 80.167 1.00 52.16 180 GLY A CA 1
ATOM 1411 C C . GLY A 1 180 ? -44.569 -16.706 80.762 1.00 52.16 180 GLY A C 1
ATOM 1412 O O . GLY A 1 180 ? -44.892 -16.284 81.870 1.00 52.16 180 GLY A O 1
ATOM 1413 N N . ILE A 1 181 ? -43.573 -16.161 80.055 1.00 58.38 181 ILE A N 1
ATOM 1414 C CA . ILE A 1 181 ? -42.722 -15.050 80.514 1.00 58.38 181 ILE A CA 1
ATOM 1415 C C . ILE A 1 181 ? -42.932 -13.835 79.596 1.00 58.38 181 ILE A C 1
ATOM 1417 O O . ILE A 1 181 ? -43.128 -13.994 78.394 1.00 58.38 181 ILE A O 1
ATOM 1421 N N . SER A 1 182 ? -42.874 -12.613 80.139 1.00 52.22 182 SER A N 1
ATOM 1422 C CA . SER A 1 182 ? -43.037 -11.384 79.349 1.00 52.22 182 SER A CA 1
ATOM 1423 C C . SER A 1 182 ? -41.959 -11.236 78.264 1.00 52.22 182 SER A C 1
ATOM 1425 O O . SER A 1 182 ? -40.801 -11.617 78.453 1.00 52.22 182 SER A O 1
ATOM 1427 N N . ILE A 1 183 ? -42.327 -10.628 77.130 1.00 58.03 183 ILE A N 1
ATOM 1428 C CA . ILE A 1 183 ? -41.447 -10.407 75.963 1.00 58.03 183 ILE A CA 1
ATOM 1429 C C . ILE A 1 183 ? -40.121 -9.726 76.360 1.00 58.03 183 ILE A C 1
ATOM 1431 O O . ILE A 1 183 ? -39.059 -10.086 75.853 1.00 58.03 183 ILE A O 1
ATOM 1435 N N . ASN A 1 184 ? -40.147 -8.812 77.339 1.00 55.94 184 ASN A N 1
ATOM 1436 C CA . ASN A 1 184 ? -38.943 -8.152 77.857 1.00 55.94 184 ASN A CA 1
ATOM 1437 C C . ASN A 1 184 ? -37.980 -9.112 78.576 1.00 55.94 184 ASN A C 1
ATOM 1439 O O . ASN A 1 184 ? -36.765 -8.971 78.445 1.00 55.94 184 ASN A O 1
ATOM 1443 N N . ALA A 1 185 ? -38.494 -10.107 79.299 1.00 56.12 185 ALA A N 1
ATOM 1444 C CA . ALA A 1 185 ? -37.665 -11.098 79.978 1.00 56.12 185 ALA A CA 1
ATOM 1445 C C . ALA A 1 185 ? -37.162 -12.197 79.018 1.00 56.12 185 ALA A C 1
ATOM 1447 O O . ALA A 1 185 ? -36.033 -12.661 79.175 1.00 56.12 185 ALA A O 1
ATOM 1448 N N . ALA A 1 186 ? -37.915 -12.534 77.962 1.00 54.94 186 ALA A N 1
ATOM 1449 C CA . ALA A 1 186 ? -37.427 -13.390 76.872 1.00 54.94 186 ALA A CA 1
ATOM 1450 C C . ALA A 1 186 ? -36.261 -12.735 76.100 1.00 54.94 186 ALA A C 1
ATOM 1452 O O . ALA A 1 186 ? -35.250 -13.382 75.822 1.00 54.94 186 ALA A O 1
ATOM 1453 N N . ARG A 1 187 ? -36.353 -11.422 75.842 1.00 55.09 187 ARG A N 1
ATOM 1454 C CA . ARG A 1 187 ? -35.287 -10.627 75.209 1.00 55.09 187 ARG A CA 1
ATOM 1455 C C . ARG A 1 187 ? -34.018 -10.562 76.063 1.00 55.09 187 ARG A C 1
ATOM 1457 O O . ARG A 1 187 ? -32.916 -10.687 75.536 1.00 55.09 187 ARG A O 1
ATOM 1464 N N . SER A 1 188 ? -34.167 -10.432 77.381 1.00 52.59 188 SER A N 1
ATOM 1465 C CA . SER A 1 188 ? -33.040 -10.436 78.324 1.00 52.59 188 SER A CA 1
ATOM 1466 C C . SER A 1 188 ? -32.340 -11.798 78.434 1.00 52.59 188 SER A C 1
ATOM 1468 O O . SER A 1 188 ? -31.140 -11.832 78.692 1.00 52.59 188 SER A O 1
ATOM 1470 N N . LEU A 1 189 ? -33.053 -12.911 78.235 1.00 58.09 189 LEU A N 1
ATOM 1471 C CA . LEU A 1 189 ? -32.482 -14.265 78.252 1.00 58.09 189 LEU A CA 1
ATOM 1472 C C . LEU A 1 189 ? -31.628 -14.574 77.015 1.00 58.09 189 LEU A C 1
ATOM 1474 O O . LEU A 1 189 ? -30.617 -15.258 77.143 1.00 58.09 189 LEU A O 1
ATOM 1478 N N . LEU A 1 190 ? -32.005 -14.062 75.837 1.00 55.25 190 LEU A N 1
ATOM 1479 C CA . LEU A 1 190 ? -31.193 -14.206 74.620 1.00 55.25 190 LEU A CA 1
ATOM 1480 C C . LEU A 1 190 ? -29.921 -13.350 74.666 1.00 55.25 190 LEU A C 1
ATOM 1482 O O . LEU A 1 190 ? -28.858 -13.809 74.261 1.00 55.25 190 LEU A O 1
ATOM 1486 N N . VAL A 1 191 ? -30.010 -12.125 75.192 1.00 50.44 191 VAL A N 1
ATOM 1487 C CA . VAL A 1 191 ? -28.854 -11.217 75.311 1.00 50.44 191 VAL A CA 1
ATOM 1488 C C . VAL A 1 191 ? -27.899 -11.654 76.431 1.00 50.44 191 VAL A C 1
ATOM 1490 O O . VAL A 1 191 ? -26.686 -11.528 76.290 1.00 50.44 191 VAL A O 1
ATOM 1493 N N . GLY A 1 192 ? -28.415 -12.240 77.517 1.00 40.44 192 GLY A N 1
ATOM 1494 C CA . GLY A 1 192 ? -27.617 -12.665 78.674 1.00 40.44 192 GLY A CA 1
ATOM 1495 C C . GLY A 1 192 ? -26.738 -13.909 78.474 1.00 40.44 192 GLY A C 1
ATOM 1496 O O . GLY A 1 192 ? -26.012 -14.276 79.393 1.00 40.44 192 GLY A O 1
ATOM 1497 N N . GLY A 1 193 ? -26.790 -14.570 77.311 1.00 39.75 193 GLY A N 1
ATOM 1498 C CA . GLY A 1 193 ? -25.987 -15.767 77.013 1.00 39.75 193 GLY A CA 1
ATOM 1499 C C . GLY A 1 193 ? -24.682 -15.517 76.245 1.00 39.75 193 GLY A C 1
ATOM 1500 O O . GLY A 1 193 ? -23.939 -16.467 76.017 1.00 39.75 193 GLY A O 1
ATOM 1501 N N . GLY A 1 194 ? -24.412 -14.278 75.812 1.00 38.34 194 GLY A N 1
ATOM 1502 C CA . GLY A 1 194 ? -23.366 -13.976 74.825 1.00 38.34 194 GLY A CA 1
ATOM 1503 C C . GLY A 1 194 ? -22.056 -13.380 75.349 1.00 38.34 194 GLY A C 1
ATOM 1504 O O . GLY A 1 194 ? -21.157 -13.144 74.549 1.00 38.34 194 GLY A O 1
ATOM 1505 N N . GLU A 1 195 ? -21.911 -13.123 76.650 1.00 41.16 195 GLU A N 1
ATOM 1506 C CA . GLU A 1 195 ? -20.714 -12.462 77.197 1.00 41.16 195 GLU A CA 1
ATOM 1507 C C . GLU A 1 195 ? -19.856 -13.395 78.054 1.00 41.16 195 GLU A C 1
ATOM 1509 O O . GLU A 1 195 ? -19.712 -13.164 79.249 1.00 41.16 195 GLU A O 1
ATOM 1514 N N . LYS A 1 196 ? -19.262 -14.429 77.447 1.00 43.31 196 LYS A N 1
ATOM 1515 C CA . LYS A 1 196 ? -17.985 -15.026 77.891 1.00 43.31 196 LYS A CA 1
ATOM 1516 C C . LYS A 1 196 ? -17.276 -15.662 76.695 1.00 43.31 196 LYS A C 1
ATOM 1518 O O . LYS A 1 196 ? -17.599 -16.775 76.307 1.00 43.31 196 LYS A O 1
ATOM 1523 N N . ASP A 1 197 ? -16.385 -14.917 76.049 1.00 33.97 197 ASP A N 1
ATOM 1524 C CA . ASP A 1 197 ? -14.943 -15.177 76.144 1.00 33.97 197 ASP A CA 1
ATOM 1525 C C . ASP A 1 197 ? -14.153 -14.328 75.143 1.00 33.97 197 ASP A C 1
ATOM 1527 O O . ASP A 1 197 ? -14.477 -14.183 73.964 1.00 33.97 197 ASP A O 1
ATOM 1531 N N . ALA A 1 198 ? -13.102 -13.724 75.683 1.00 39.19 198 ALA A N 1
ATOM 1532 C CA . ALA A 1 198 ? -12.115 -12.939 74.982 1.00 39.19 198 ALA A CA 1
ATOM 1533 C C . ALA A 1 198 ? -11.114 -13.831 74.227 1.00 39.19 198 ALA A C 1
ATOM 1535 O O . ALA A 1 198 ? -10.702 -14.870 74.733 1.00 39.19 198 ALA A O 1
ATOM 1536 N N . GLY A 1 199 ? -10.603 -13.311 73.108 1.00 39.12 199 GLY A N 1
ATOM 1537 C CA . GLY A 1 199 ? -9.212 -13.515 72.690 1.00 39.12 199 GLY A CA 1
ATOM 1538 C C . GLY A 1 199 ? -8.926 -14.616 71.661 1.00 39.12 199 GLY A C 1
ATOM 1539 O O . GLY A 1 199 ? -9.262 -15.773 71.867 1.00 39.12 199 GLY A O 1
ATOM 1540 N N . ILE A 1 200 ? -8.223 -14.197 70.593 1.00 34.31 200 ILE A N 1
ATOM 1541 C CA . ILE A 1 200 ? -7.185 -14.856 69.752 1.00 34.31 200 ILE A CA 1
ATOM 1542 C C . ILE A 1 200 ? -7.317 -14.259 68.327 1.00 34.31 200 ILE A C 1
ATOM 1544 O O . ILE A 1 200 ? -8.286 -14.522 67.629 1.00 34.31 200 ILE A O 1
ATOM 1548 N N . ILE A 1 201 ? -6.560 -13.200 67.998 1.00 41.62 201 ILE A N 1
ATOM 1549 C CA . ILE A 1 201 ? -5.309 -13.204 67.195 1.00 41.62 201 ILE A CA 1
ATOM 1550 C C . ILE A 1 201 ? -5.490 -13.818 65.785 1.00 41.62 201 ILE A C 1
ATOM 1552 O O . ILE A 1 201 ? -5.362 -15.029 65.630 1.00 41.62 201 ILE A O 1
ATOM 1556 N N . PHE A 1 202 ? -5.751 -13.001 64.757 1.00 38.38 202 PHE A N 1
ATOM 1557 C CA . PHE A 1 202 ? -4.795 -12.433 63.780 1.00 38.38 202 PHE A CA 1
ATOM 1558 C C . PHE A 1 202 ? -5.530 -11.420 62.886 1.00 38.38 202 PHE A C 1
ATOM 1560 O O . PHE A 1 202 ? -6.721 -11.665 62.585 1.00 38.38 202 PHE A O 1
#

InterPro domains:
  IPR002699 ATPase, V1 complex, subunit D [PF01813] (92-149)
  IPR002699 ATPase, V1 complex, subunit D [PTHR11671] (92-202)

pLDDT: mean 80.64, std 16.99, range [33.97, 96.69]